Protein AF-A0A8J2BB37-F1 (afdb_monomer_lite)

Structure (mmCIF, N/CA/C/O backbone):
data_AF-A0A8J2BB37-F1
#
_entry.id   AF-A0A8J2BB37-F1
#
loop_
_atom_site.group_PDB
_atom_site.id
_atom_site.type_symbol
_atom_site.label_atom_id
_atom_site.label_alt_id
_atom_site.label_comp_id
_atom_site.label_asym_id
_atom_site.label_entity_id
_atom_site.label_seq_id
_atom_site.pdbx_PDB_ins_code
_atom_site.Cartn_x
_atom_site.Cartn_y
_atom_site.Cartn_z
_atom_site.occupancy
_atom_site.B_iso_or_equiv
_atom_site.auth_seq_id
_atom_site.auth_comp_id
_atom_site.auth_asym_id
_atom_site.auth_atom_id
_atom_site.pdbx_PDB_model_num
ATOM 1 N N . MET A 1 1 ? 29.072 -32.785 -10.261 1.00 49.38 1 MET A N 1
ATOM 2 C CA . MET A 1 1 ? 28.708 -31.364 -10.442 1.00 49.38 1 MET A CA 1
ATOM 3 C C . MET A 1 1 ? 27.235 -31.331 -10.801 1.00 49.38 1 MET A C 1
ATOM 5 O O . MET A 1 1 ? 26.882 -31.836 -11.857 1.00 49.38 1 MET A O 1
ATOM 9 N N . ALA A 1 2 ? 26.375 -30.889 -9.884 1.00 43.50 2 ALA A N 1
ATOM 10 C CA . ALA A 1 2 ? 24.943 -30.802 -10.148 1.00 43.50 2 ALA A CA 1
ATOM 11 C C . ALA A 1 2 ? 24.696 -29.601 -11.068 1.00 43.50 2 ALA A C 1
ATOM 13 O O . ALA A 1 2 ? 25.017 -28.471 -10.708 1.00 43.50 2 ALA A O 1
ATOM 14 N N . SER A 1 3 ? 24.199 -29.864 -12.274 1.00 47.47 3 SER A N 1
ATOM 15 C CA . SER A 1 3 ? 23.736 -28.828 -13.192 1.00 47.47 3 SER A CA 1
ATOM 16 C C . SER A 1 3 ? 22.499 -28.179 -12.569 1.00 47.47 3 SER A C 1
ATOM 18 O O . SER A 1 3 ? 21.467 -28.837 -12.443 1.00 47.47 3 SER A O 1
ATOM 20 N N . CYS A 1 4 ? 22.613 -26.924 -12.120 1.00 35.03 4 CYS A N 1
ATOM 21 C CA . CYS A 1 4 ? 21.455 -26.109 -11.757 1.00 35.03 4 CYS A CA 1
ATOM 22 C C . CYS A 1 4 ? 20.637 -25.868 -13.027 1.00 35.03 4 CYS A C 1
ATOM 24 O O . CYS A 1 4 ? 20.919 -24.952 -13.804 1.00 35.03 4 CYS A O 1
ATOM 26 N N . THR A 1 5 ? 19.631 -26.709 -13.247 1.00 46.88 5 THR A N 1
ATOM 27 C CA . THR A 1 5 ? 18.571 -26.439 -14.209 1.00 46.88 5 THR A CA 1
ATOM 28 C C . THR A 1 5 ? 17.904 -25.136 -13.784 1.00 46.88 5 THR A C 1
ATOM 30 O O . THR A 1 5 ? 17.236 -25.060 -12.755 1.00 46.88 5 THR A O 1
ATOM 33 N N . HIS A 1 6 ? 18.162 -24.072 -14.543 1.00 47.53 6 HIS A N 1
ATOM 34 C CA . HIS A 1 6 ? 17.486 -22.798 -14.371 1.00 47.53 6 HIS A CA 1
ATOM 35 C C . HIS A 1 6 ? 16.019 -23.047 -14.705 1.00 47.53 6 HIS A C 1
ATOM 37 O O . HIS A 1 6 ? 15.654 -23.144 -15.875 1.00 47.53 6 HIS A O 1
ATOM 43 N N . ALA A 1 7 ? 15.191 -23.235 -13.678 1.00 51.25 7 ALA A N 1
ATOM 44 C CA . ALA A 1 7 ? 13.753 -23.208 -13.849 1.00 51.25 7 ALA A CA 1
ATOM 45 C C . ALA A 1 7 ? 13.421 -21.873 -14.519 1.00 51.25 7 ALA A C 1
ATOM 47 O O . ALA A 1 7 ? 13.687 -20.812 -13.951 1.00 51.25 7 ALA A O 1
ATOM 48 N N . SER A 1 8 ? 12.911 -21.927 -15.750 1.00 57.09 8 SER A N 1
ATOM 49 C CA . SER A 1 8 ? 12.414 -20.759 -16.466 1.00 57.09 8 SER A CA 1
ATOM 50 C C . SER A 1 8 ? 11.162 -20.270 -15.740 1.00 57.09 8 SER A C 1
ATOM 52 O O . SER A 1 8 ? 10.037 -20.627 -16.094 1.00 57.09 8 SER A O 1
ATOM 54 N N . CYS A 1 9 ? 11.361 -19.530 -14.651 1.00 56.06 9 CYS A N 1
ATOM 55 C CA . CYS A 1 9 ? 10.288 -18.872 -13.934 1.00 56.06 9 CYS A CA 1
ATOM 56 C C . CYS A 1 9 ? 9.700 -17.850 -14.904 1.00 56.06 9 CYS A C 1
ATOM 58 O O . CYS A 1 9 ? 10.329 -16.832 -15.196 1.00 56.06 9 CYS A O 1
ATOM 60 N N . SER A 1 10 ? 8.550 -18.181 -15.489 1.00 76.38 10 SER A N 1
ATOM 61 C CA . SER A 1 10 ? 7.835 -17.230 -16.326 1.00 76.38 10 SER A CA 1
ATOM 62 C C . SER A 1 10 ? 7.412 -16.077 -15.417 1.00 76.38 10 SER A C 1
ATOM 64 O O . SER A 1 10 ? 6.782 -16.336 -14.392 1.00 76.38 10 SER A O 1
ATOM 66 N N . PRO A 1 11 ? 7.801 -14.836 -15.731 1.00 81.56 11 PRO A N 1
ATOM 67 C CA . PRO A 1 11 ? 7.494 -13.685 -14.896 1.00 81.56 11 PRO A CA 1
ATOM 68 C C . PRO A 1 11 ? 5.982 -13.548 -14.701 1.00 81.56 11 PRO A C 1
ATOM 70 O O . PRO A 1 11 ? 5.217 -13.574 -15.664 1.00 81.56 11 PRO A O 1
ATOM 73 N N . THR A 1 12 ? 5.564 -13.400 -13.448 1.00 89.75 12 THR A N 1
ATOM 74 C CA . THR A 1 12 ? 4.177 -13.143 -13.053 1.00 89.75 12 THR A CA 1
ATOM 75 C C . THR A 1 12 ? 4.057 -11.755 -12.432 1.00 89.75 12 THR A C 1
ATOM 77 O O . THR A 1 12 ? 5.032 -11.185 -11.931 1.00 89.75 12 THR A O 1
ATOM 80 N N . SER A 1 13 ? 2.840 -11.210 -12.394 1.00 89.62 13 SER A N 1
ATOM 81 C CA . SER A 1 13 ? 2.562 -9.946 -11.701 1.00 89.62 13 SER A CA 1
ATOM 82 C C . SER A 1 13 ? 2.948 -9.992 -10.220 1.00 89.62 13 SER A C 1
ATOM 84 O O . SER A 1 13 ? 3.365 -8.981 -9.664 1.00 89.62 13 SER A O 1
ATOM 86 N N . GLU A 1 14 ? 2.886 -11.162 -9.581 1.00 93.00 14 GLU A N 1
ATOM 87 C CA . GLU A 1 14 ? 3.297 -11.338 -8.183 1.00 93.00 14 GLU A CA 1
ATOM 88 C C . GLU A 1 14 ? 4.788 -11.059 -7.968 1.00 93.00 14 GLU A C 1
ATOM 90 O O . GLU A 1 14 ? 5.198 -10.646 -6.882 1.00 93.00 14 GLU A O 1
ATOM 95 N N . ASN A 1 15 ? 5.621 -11.226 -9.003 1.00 93.50 15 ASN A N 1
ATOM 96 C CA . ASN A 1 15 ? 7.041 -10.899 -8.910 1.00 93.50 15 ASN A CA 1
ATOM 97 C C . ASN A 1 15 ? 7.291 -9.388 -8.745 1.00 93.50 15 ASN A C 1
ATOM 99 O O . ASN A 1 15 ? 8.348 -9.021 -8.224 1.00 93.50 15 ASN A O 1
ATOM 103 N N . VAL A 1 16 ? 6.323 -8.546 -9.133 1.00 96.62 16 VAL A N 1
ATOM 104 C CA . VAL A 1 16 ? 6.336 -7.075 -9.015 1.00 96.62 16 VAL A CA 1
ATOM 105 C C . VAL A 1 16 ? 5.891 -6.608 -7.629 1.00 96.62 16 VAL A C 1
ATOM 107 O O . VAL A 1 16 ? 6.182 -5.485 -7.239 1.00 96.62 16 VAL A O 1
ATOM 110 N N . PHE A 1 17 ? 5.162 -7.422 -6.861 1.00 97.06 17 PHE A N 1
ATOM 111 C CA . PHE A 1 17 ? 4.597 -6.949 -5.599 1.00 97.06 17 PHE A CA 1
ATOM 112 C C . PHE A 1 17 ? 5.696 -6.610 -4.587 1.00 97.06 17 PHE A C 1
ATOM 114 O O . PHE A 1 17 ? 6.596 -7.414 -4.317 1.00 97.06 17 PHE A O 1
ATOM 121 N N . GLY A 1 18 ? 5.599 -5.429 -3.979 1.00 97.56 18 GLY A N 1
ATOM 122 C CA . GLY A 1 18 ? 6.558 -4.982 -2.976 1.00 97.56 18 GLY A CA 1
ATOM 123 C C . GLY A 1 18 ? 6.858 -3.497 -3.027 1.00 97.56 18 GLY A C 1
ATOM 124 O O . GLY A 1 18 ? 6.225 -2.721 -3.743 1.00 97.56 18 GLY A O 1
ATOM 125 N N . TRP A 1 19 ? 7.839 -3.124 -2.217 1.00 98.38 19 TRP A N 1
ATOM 126 C CA . TRP A 1 19 ? 8.359 -1.774 -2.112 1.00 98.38 19 TRP A CA 1
ATOM 127 C C . TRP A 1 19 ? 9.625 -1.613 -2.932 1.00 98.38 19 TRP A C 1
ATOM 129 O O . TRP A 1 19 ? 10.482 -2.499 -2.951 1.00 98.38 19 TRP A O 1
ATOM 139 N N . TYR A 1 20 ? 9.741 -0.455 -3.566 1.00 98.69 20 TYR A N 1
ATOM 140 C CA . TYR A 1 20 ? 10.823 -0.098 -4.467 1.00 98.69 20 TYR A CA 1
ATOM 141 C C . TYR A 1 20 ? 11.333 1.299 -4.142 1.00 98.69 20 TYR A C 1
ATOM 143 O O . TYR A 1 20 ? 10.542 2.176 -3.797 1.00 98.69 20 TYR A O 1
ATOM 151 N N . ASP A 1 21 ? 12.635 1.515 -4.307 1.00 98.44 21 ASP A N 1
ATOM 152 C CA . ASP A 1 21 ? 13.208 2.856 -4.388 1.00 98.44 21 ASP A CA 1
ATOM 153 C C . ASP A 1 21 ? 13.104 3.347 -5.837 1.00 98.44 21 ASP A C 1
ATOM 155 O O . ASP A 1 21 ? 13.742 2.796 -6.737 1.00 98.44 21 ASP A O 1
ATOM 159 N N . PHE A 1 22 ? 12.232 4.327 -6.066 1.00 97.69 22 PHE A N 1
ATOM 160 C CA . PHE A 1 22 ? 11.891 4.872 -7.375 1.00 97.69 22 PHE A CA 1
ATOM 161 C C . PHE A 1 22 ? 12.679 6.159 -7.613 1.00 97.69 22 PHE A C 1
ATOM 163 O O . PHE A 1 22 ? 12.487 7.154 -6.911 1.00 97.69 22 PHE A O 1
ATOM 170 N N . ALA A 1 23 ? 13.574 6.146 -8.597 1.00 97.12 23 ALA A N 1
ATOM 171 C CA . ALA A 1 23 ? 14.493 7.242 -8.869 1.00 97.12 23 ALA A CA 1
ATOM 172 C C . ALA A 1 23 ? 14.196 7.949 -10.197 1.00 97.12 23 ALA A C 1
ATOM 174 O O . ALA A 1 23 ? 13.677 7.368 -11.154 1.00 97.12 23 ALA A O 1
ATOM 175 N N . TRP A 1 24 ? 14.548 9.231 -10.230 1.00 93.75 24 TRP A N 1
ATOM 176 C CA . TRP A 1 24 ? 14.444 10.126 -11.377 1.00 93.75 24 TRP A CA 1
ATOM 177 C C . TRP A 1 24 ? 15.506 11.231 -11.275 1.00 93.75 24 TRP A C 1
ATOM 179 O O . TRP A 1 24 ? 16.313 11.256 -10.344 1.00 93.75 24 TRP A O 1
ATOM 189 N N . SER A 1 25 ? 15.502 12.183 -12.210 1.00 90.25 25 SER A N 1
ATOM 190 C CA . SER A 1 25 ? 16.471 13.290 -12.234 1.00 90.25 25 SER A CA 1
ATOM 191 C C . SER A 1 25 ? 16.453 14.178 -10.979 1.00 90.25 25 SER A C 1
ATOM 193 O O . SER A 1 25 ? 17.461 14.812 -10.675 1.00 90.25 25 SER A O 1
ATOM 195 N N . GLY A 1 26 ? 15.343 14.209 -10.235 1.00 91.75 26 GLY A N 1
ATOM 196 C CA . GLY A 1 26 ? 15.182 14.990 -9.005 1.00 91.75 26 GLY A CA 1
ATOM 197 C C . GLY A 1 26 ? 15.448 14.237 -7.694 1.00 91.75 26 GLY A C 1
ATOM 198 O O . GLY A 1 26 ? 15.188 14.798 -6.632 1.00 91.75 26 GLY A O 1
ATOM 199 N N . GLY A 1 27 ? 15.924 12.987 -7.733 1.00 95.44 27 GLY A N 1
ATOM 200 C CA . GLY A 1 27 ? 16.214 12.174 -6.543 1.00 95.44 27 GLY A CA 1
ATOM 201 C C . GLY A 1 27 ? 15.456 10.848 -6.530 1.00 95.44 27 GLY A C 1
ATOM 202 O O . GLY A 1 27 ? 15.072 10.343 -7.583 1.00 95.44 27 GLY A O 1
ATOM 203 N N . SER A 1 28 ? 15.232 10.278 -5.343 1.00 97.50 28 SER A N 1
ATOM 204 C CA . SER A 1 28 ? 14.479 9.030 -5.192 1.00 97.50 28 SER A CA 1
ATOM 205 C C . SER A 1 28 ? 13.460 9.068 -4.051 1.00 97.50 28 SER A C 1
ATOM 207 O O . SER A 1 28 ? 13.504 9.919 -3.150 1.00 97.50 28 SER A O 1
ATOM 209 N N . PHE A 1 29 ? 12.464 8.194 -4.140 1.00 97.69 29 PHE A N 1
ATOM 210 C CA . PHE A 1 29 ? 11.419 8.020 -3.139 1.00 97.69 29 PHE A CA 1
ATOM 211 C C . PHE A 1 29 ? 10.816 6.622 -3.225 1.00 97.69 29 PHE A C 1
ATOM 213 O O . PHE A 1 29 ? 10.840 5.971 -4.263 1.00 97.69 29 PHE A O 1
ATOM 220 N N . GLU A 1 30 ? 10.219 6.177 -2.127 1.00 97.81 30 GLU A N 1
ATOM 221 C CA . GLU A 1 30 ? 9.618 4.852 -2.075 1.00 97.81 30 GLU A CA 1
ATOM 222 C C . GLU A 1 30 ? 8.268 4.792 -2.780 1.00 97.81 30 GLU A C 1
ATOM 224 O O . GLU A 1 30 ? 7.441 5.702 -2.664 1.00 97.81 30 GLU A O 1
ATOM 229 N N . VAL A 1 31 ? 8.030 3.670 -3.453 1.00 98.19 31 VAL A N 1
ATOM 230 C CA . VAL A 1 31 ? 6.740 3.310 -4.042 1.00 98.19 31 VAL A CA 1
ATOM 231 C C . VAL A 1 31 ? 6.407 1.860 -3.721 1.00 98.19 31 VAL A C 1
ATOM 233 O O . VAL A 1 31 ? 7.300 1.039 -3.517 1.00 98.19 31 VAL A O 1
ATOM 236 N N . CYS A 1 32 ? 5.121 1.538 -3.690 1.00 98.00 32 CYS A N 1
ATOM 237 C CA . CYS A 1 32 ? 4.615 0.195 -3.466 1.00 98.00 32 CYS A CA 1
ATOM 238 C C . CYS A 1 32 ? 3.741 -0.233 -4.646 1.00 98.00 32 CYS A C 1
ATOM 240 O O . CYS A 1 32 ? 2.735 0.416 -4.948 1.00 98.00 32 CYS A O 1
ATOM 242 N N . PHE A 1 33 ? 4.113 -1.343 -5.280 1.00 97.75 33 PHE A N 1
ATOM 243 C CA . PHE A 1 33 ? 3.266 -2.051 -6.232 1.00 97.75 33 PHE A CA 1
ATOM 244 C C . PHE A 1 33 ? 2.454 -3.076 -5.448 1.00 97.75 33 PHE A C 1
ATOM 246 O O . PHE A 1 33 ? 2.990 -4.066 -4.944 1.00 97.75 33 PHE A O 1
ATOM 253 N N . ARG A 1 34 ? 1.161 -2.801 -5.283 1.00 96.06 34 ARG A N 1
ATOM 254 C CA . ARG A 1 34 ? 0.247 -3.627 -4.489 1.00 96.06 34 ARG A CA 1
ATOM 255 C C . ARG A 1 34 ? -0.479 -4.644 -5.373 1.00 96.06 34 ARG A C 1
ATOM 257 O O . ARG A 1 34 ? -0.639 -4.383 -6.572 1.00 96.06 34 ARG A O 1
ATOM 264 N N . PRO A 1 35 ? -0.986 -5.744 -4.787 1.00 94.31 35 PRO A N 1
ATOM 265 C CA . PRO A 1 35 ? -1.983 -6.593 -5.428 1.00 94.31 35 PRO A CA 1
ATOM 266 C C . PRO A 1 35 ? -3.161 -5.770 -5.970 1.00 94.31 35 PRO A C 1
ATOM 268 O O . PRO A 1 35 ? -3.367 -4.617 -5.578 1.00 94.31 35 PRO A O 1
ATOM 271 N N . GLY A 1 36 ? -3.911 -6.326 -6.920 1.00 91.50 36 GLY A N 1
ATOM 272 C CA . GLY A 1 36 ? -5.011 -5.597 -7.559 1.00 91.50 36 GLY A CA 1
ATOM 273 C C . GLY A 1 36 ? -4.555 -4.384 -8.388 1.00 91.50 36 GLY A C 1
ATOM 274 O O . GLY A 1 36 ? -5.317 -3.443 -8.602 1.00 91.50 36 GLY A O 1
ATOM 275 N N . GLY A 1 37 ? -3.291 -4.330 -8.815 1.00 94.12 37 GLY A N 1
ATOM 276 C CA . GLY A 1 37 ? -2.818 -3.267 -9.703 1.00 94.12 37 GLY A CA 1
ATOM 277 C C . GLY A 1 37 ? -2.871 -1.864 -9.087 1.00 94.12 37 GLY A C 1
ATOM 278 O O . GLY A 1 37 ? -3.026 -0.888 -9.813 1.00 94.12 37 GLY A O 1
ATOM 279 N N . HIS A 1 38 ? -2.800 -1.721 -7.759 1.00 94.94 38 HIS A N 1
ATOM 280 C CA . HIS A 1 38 ? -2.724 -0.410 -7.106 1.00 94.94 38 HIS A CA 1
ATOM 281 C C . HIS A 1 38 ? -1.273 0.051 -6.966 1.00 94.94 38 HIS A C 1
ATOM 283 O O . HIS A 1 38 ? -0.419 -0.688 -6.475 1.00 94.94 38 HIS A O 1
ATOM 289 N N . PHE A 1 39 ? -0.994 1.281 -7.396 1.00 96.31 39 PHE A N 1
ATOM 290 C CA . PHE A 1 39 ? 0.314 1.916 -7.247 1.00 96.31 39 PHE A CA 1
ATOM 291 C C . PHE A 1 39 ? 0.237 2.966 -6.138 1.00 96.31 39 PHE A C 1
ATOM 293 O O . PHE A 1 39 ? -0.668 3.800 -6.128 1.00 96.31 39 PHE A O 1
ATOM 300 N N . PHE A 1 40 ? 1.163 2.919 -5.184 1.00 97.12 40 PHE A N 1
ATOM 301 C CA . PHE A 1 40 ? 1.173 3.840 -4.052 1.00 97.12 40 PHE A CA 1
ATOM 302 C C . PHE A 1 40 ? 2.533 4.504 -3.883 1.00 97.12 40 PHE A C 1
ATOM 304 O O . PHE A 1 40 ? 3.544 3.827 -3.736 1.00 97.12 40 PHE A O 1
ATOM 311 N N . ALA A 1 41 ? 2.540 5.833 -3.829 1.00 97.31 41 ALA A N 1
ATOM 312 C CA . ALA A 1 41 ? 3.724 6.643 -3.572 1.00 97.31 41 ALA A CA 1
ATOM 313 C C . ALA A 1 41 ? 3.427 7.600 -2.401 1.00 97.31 41 ALA A C 1
ATOM 315 O O . ALA A 1 41 ? 2.755 8.612 -2.617 1.00 97.31 41 ALA A O 1
ATOM 316 N N . PRO A 1 42 ? 3.910 7.337 -1.168 1.00 95.50 42 PRO A N 1
ATOM 317 C CA . PRO A 1 42 ? 3.555 8.125 0.017 1.00 95.50 42 PRO A CA 1
ATOM 318 C C . PRO A 1 42 ? 3.769 9.636 -0.136 1.00 95.50 42 PRO A C 1
ATOM 320 O O . PRO A 1 42 ? 2.957 10.426 0.333 1.00 95.50 42 PRO A O 1
ATOM 323 N N . LYS A 1 43 ? 4.849 10.044 -0.816 1.00 95.69 43 LYS A N 1
ATOM 324 C CA . LYS A 1 43 ? 5.190 11.462 -1.035 1.00 95.69 43 LYS A CA 1
ATOM 325 C C . LYS A 1 43 ? 4.380 12.125 -2.158 1.00 95.69 43 LYS A C 1
ATOM 327 O O . LYS A 1 43 ? 4.325 13.348 -2.231 1.00 95.69 43 LYS A O 1
ATOM 332 N N . PHE A 1 44 ? 3.771 11.334 -3.037 1.00 95.44 44 PHE A N 1
ATOM 333 C CA . PHE A 1 44 ? 3.189 11.769 -4.309 1.00 95.44 44 PHE A CA 1
ATOM 334 C C . PHE A 1 44 ? 1.877 11.014 -4.572 1.00 95.44 44 PHE A C 1
ATOM 336 O O . PHE A 1 44 ? 1.696 10.341 -5.588 1.00 95.44 44 PHE A O 1
ATOM 343 N N . GLN A 1 45 ? 0.967 11.101 -3.604 1.00 95.62 45 GLN A N 1
ATOM 344 C CA . GLN A 1 45 ? -0.302 10.380 -3.627 1.00 95.62 45 GLN A CA 1
ATOM 345 C C . GLN A 1 45 ? -1.191 10.828 -4.795 1.00 95.62 45 GLN A C 1
ATOM 347 O O . GLN A 1 45 ? -1.363 12.022 -5.058 1.00 95.62 45 GLN A O 1
ATOM 352 N N . ALA A 1 46 ? -1.765 9.847 -5.482 1.00 94.81 46 ALA A N 1
ATOM 353 C CA . ALA A 1 46 ? -2.725 10.009 -6.566 1.00 94.81 46 ALA A CA 1
ATOM 354 C C . ALA A 1 46 ? -3.523 8.710 -6.723 1.00 94.81 46 ALA A C 1
ATOM 356 O O . ALA A 1 46 ? -3.029 7.639 -6.364 1.00 94.81 46 ALA A O 1
ATOM 357 N N . ALA A 1 47 ? -4.722 8.773 -7.303 1.00 93.38 47 ALA A N 1
ATOM 358 C CA . ALA A 1 47 ? -5.446 7.579 -7.732 1.00 93.38 47 ALA A CA 1
ATOM 359 C C . ALA A 1 47 ? -4.663 6.881 -8.858 1.00 93.38 47 ALA A C 1
ATOM 361 O O . ALA A 1 47 ? -4.807 7.234 -10.023 1.00 93.38 47 ALA A O 1
ATOM 362 N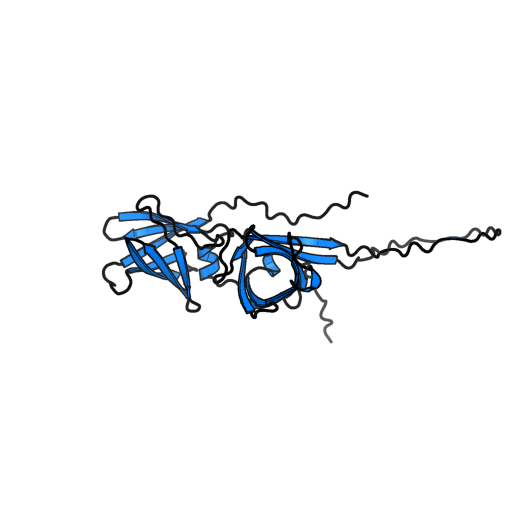 N . SER A 1 48 ? -3.805 5.932 -8.483 1.00 94.19 48 SER A N 1
ATOM 363 C CA . SER A 1 48 ? -2.785 5.378 -9.374 1.00 94.19 48 SER A CA 1
ATOM 364 C C . SER A 1 48 ? -2.926 3.873 -9.507 1.00 94.19 48 SER A C 1
ATOM 366 O O . SER A 1 48 ? -3.252 3.167 -8.542 1.00 94.19 48 SER A O 1
ATOM 368 N N . LYS A 1 49 ? -2.665 3.383 -10.713 1.00 95.50 49 LYS A N 1
ATOM 369 C CA . LYS A 1 49 ? -2.800 1.984 -11.095 1.00 95.50 49 LYS A CA 1
ATOM 370 C C . LYS A 1 49 ? -1.543 1.489 -11.790 1.00 95.50 49 LYS A C 1
ATOM 372 O O . LYS A 1 49 ? -0.761 2.273 -12.320 1.00 95.50 49 LYS A O 1
ATOM 377 N N . TRP A 1 50 ? -1.359 0.179 -11.803 1.00 96.31 50 TRP A N 1
ATOM 378 C CA . TRP A 1 50 ? -0.333 -0.469 -12.600 1.00 96.31 50 TRP A CA 1
ATOM 379 C C . TRP A 1 50 ? -0.827 -1.803 -13.156 1.00 96.31 50 TRP A C 1
ATOM 381 O O . TRP A 1 50 ? -1.756 -2.407 -12.621 1.00 96.31 50 TRP A O 1
ATOM 391 N N . GLN A 1 51 ? -0.186 -2.258 -14.227 1.00 95.69 51 GLN A N 1
ATOM 392 C CA . GLN A 1 51 ? -0.399 -3.575 -14.824 1.00 95.69 51 GLN A CA 1
ATOM 393 C C . GLN A 1 51 ? 0.906 -4.101 -15.424 1.00 95.69 51 GLN A C 1
ATOM 395 O O . GLN A 1 51 ? 1.774 -3.316 -15.810 1.00 95.69 51 GLN A O 1
ATOM 400 N N . MET A 1 52 ? 1.042 -5.422 -15.516 1.00 94.69 52 MET A N 1
ATOM 401 C CA . MET A 1 52 ? 2.147 -6.073 -16.217 1.00 94.69 52 MET A CA 1
ATOM 402 C C . MET A 1 52 ? 1.668 -6.575 -17.580 1.00 94.69 52 MET A C 1
ATOM 404 O O . MET A 1 52 ? 0.604 -7.179 -17.684 1.00 94.69 52 MET A O 1
ATOM 408 N N . VAL A 1 53 ? 2.474 -6.343 -18.611 1.00 93.88 53 VAL A N 1
ATOM 409 C CA . VAL A 1 53 ? 2.256 -6.815 -19.980 1.00 93.88 53 VAL A CA 1
ATOM 410 C C . VAL A 1 53 ? 3.498 -7.574 -20.425 1.00 93.88 53 VAL A C 1
ATOM 412 O O . VAL A 1 53 ? 4.619 -7.113 -20.205 1.00 93.88 53 VAL A O 1
ATOM 415 N N . VAL A 1 54 ? 3.311 -8.725 -21.064 1.00 90.50 54 VAL A N 1
ATOM 416 C CA . VAL A 1 54 ? 4.399 -9.464 -21.710 1.00 90.50 54 VAL A CA 1
ATOM 417 C C . VAL A 1 54 ? 4.380 -9.118 -23.195 1.00 90.50 54 VAL A C 1
ATOM 419 O O . VAL A 1 54 ? 3.366 -9.303 -23.859 1.00 90.50 54 VAL A O 1
ATOM 422 N N . GLN A 1 55 ? 5.483 -8.574 -23.701 1.00 89.69 55 GLN A N 1
ATOM 423 C CA . GLN A 1 55 ? 5.642 -8.197 -25.103 1.00 89.69 55 GLN A CA 1
ATOM 424 C C . GLN A 1 55 ? 6.628 -9.142 -25.782 1.00 89.69 55 GLN A C 1
ATOM 426 O O . GLN A 1 55 ? 7.727 -9.376 -25.268 1.00 89.69 55 GLN A O 1
ATOM 431 N N . ASP A 1 56 ? 6.262 -9.649 -26.955 1.00 86.38 56 ASP A N 1
ATOM 432 C CA . ASP A 1 56 ? 7.209 -10.330 -27.827 1.00 86.38 56 ASP A CA 1
ATOM 433 C C . ASP A 1 56 ? 8.155 -9.287 -28.427 1.00 86.38 56 ASP A C 1
ATOM 435 O O . ASP A 1 56 ? 7.727 -8.335 -29.085 1.00 86.38 56 ASP A O 1
ATOM 439 N N . VAL A 1 57 ? 9.464 -9.448 -28.215 1.00 80.06 57 VAL A N 1
ATOM 440 C CA . VAL A 1 57 ? 10.458 -8.659 -28.948 1.00 80.06 57 VAL A CA 1
ATOM 441 C C . VAL A 1 57 ? 10.546 -9.274 -30.333 1.00 80.06 57 VAL A C 1
ATOM 443 O O . VAL A 1 57 ? 11.430 -10.081 -30.618 1.00 80.06 57 VAL A O 1
ATOM 446 N N . GLY A 1 58 ? 9.569 -8.949 -31.181 1.00 72.56 58 GLY A N 1
ATOM 447 C CA . GLY A 1 58 ? 9.612 -9.306 -32.587 1.00 72.56 58 GLY A CA 1
ATOM 448 C C . GLY A 1 58 ? 10.952 -8.843 -33.135 1.00 72.56 58 GLY A C 1
ATOM 449 O O . GLY A 1 58 ? 11.259 -7.649 -33.094 1.00 72.56 58 GLY A O 1
ATOM 450 N N . GLY A 1 59 ? 11.776 -9.788 -33.596 1.00 58.09 59 GLY A N 1
ATOM 451 C CA . GLY A 1 59 ? 12.956 -9.447 -34.369 1.00 58.09 59 GLY A CA 1
ATOM 452 C C . GLY A 1 59 ? 12.455 -8.591 -35.516 1.00 58.09 59 GLY A C 1
ATOM 453 O O . GLY A 1 59 ? 11.699 -9.086 -36.349 1.00 58.09 59 GLY A O 1
ATOM 454 N N . HIS A 1 60 ? 12.773 -7.295 -35.508 1.00 55.56 60 HIS A N 1
ATOM 455 C CA . HIS A 1 60 ? 12.604 -6.460 -36.683 1.00 55.56 60 HIS A CA 1
ATOM 456 C C . HIS A 1 60 ? 13.409 -7.146 -37.775 1.00 55.56 60 HIS A C 1
ATOM 458 O O . HIS A 1 60 ? 14.630 -7.008 -37.839 1.00 55.56 60 HIS A O 1
ATOM 464 N N . GLY A 1 61 ? 12.720 -7.969 -38.567 1.00 49.97 61 GLY A N 1
ATOM 465 C CA . GLY A 1 61 ? 13.252 -8.520 -39.786 1.00 49.97 61 GLY A CA 1
ATOM 466 C C . GLY A 1 61 ? 13.697 -7.314 -40.577 1.00 49.97 61 GLY A C 1
ATOM 467 O O . GLY A 1 61 ? 12.873 -6.483 -40.966 1.00 49.97 61 GLY A O 1
ATOM 468 N N . HIS A 1 62 ? 15.011 -7.171 -40.731 1.00 49.53 62 HIS A N 1
ATOM 469 C CA . HIS A 1 62 ? 15.540 -6.337 -41.782 1.00 49.53 62 HIS A CA 1
ATOM 470 C C . HIS A 1 62 ? 14.833 -6.796 -43.050 1.00 49.53 62 HIS A C 1
ATOM 472 O O . HIS A 1 62 ? 15.019 -7.920 -43.509 1.00 49.53 62 HIS A O 1
ATOM 478 N N . ASN A 1 63 ? 13.960 -5.937 -43.564 1.00 49.91 63 ASN A N 1
ATOM 479 C CA . ASN A 1 63 ? 13.455 -6.056 -44.910 1.00 49.91 63 ASN A CA 1
ATOM 480 C C . ASN A 1 63 ? 14.659 -5.733 -45.803 1.00 49.91 63 ASN A C 1
ATOM 482 O O . ASN A 1 63 ? 14.857 -4.587 -46.206 1.00 49.91 63 ASN A O 1
ATOM 486 N N . GLU A 1 64 ? 15.555 -6.711 -45.971 1.00 49.88 64 GLU A N 1
ATOM 487 C CA . GLU A 1 64 ? 16.605 -6.660 -46.974 1.00 49.88 64 GLU A CA 1
ATOM 488 C C . GLU A 1 64 ? 15.886 -6.521 -48.309 1.00 49.88 64 GLU A C 1
ATOM 490 O O . GLU A 1 64 ? 15.191 -7.428 -48.770 1.00 49.88 64 GLU A O 1
ATOM 495 N N . GLY A 1 65 ? 15.983 -5.322 -48.881 1.00 52.31 65 GLY A N 1
ATOM 496 C CA . GLY A 1 65 ? 15.466 -5.026 -50.200 1.00 52.31 65 GLY A CA 1
ATOM 497 C C . GLY A 1 65 ? 16.063 -6.013 -51.191 1.00 52.31 65 GLY A C 1
ATOM 498 O O . GLY A 1 65 ? 17.221 -5.890 -51.583 1.00 52.31 65 GLY A O 1
ATOM 499 N N . ASN A 1 66 ? 15.259 -6.995 -51.586 1.00 51.75 66 ASN A N 1
ATOM 500 C CA . ASN A 1 66 ? 15.601 -7.923 -52.640 1.00 51.75 66 ASN A CA 1
ATOM 501 C C . ASN A 1 66 ? 15.525 -7.171 -53.972 1.00 51.75 66 ASN A C 1
ATOM 503 O O . ASN A 1 66 ? 14.454 -6.968 -54.545 1.00 51.75 66 ASN A O 1
ATOM 507 N N . GLY A 1 67 ? 16.683 -6.711 -54.426 1.00 59.25 67 GLY A N 1
ATOM 508 C CA . GLY A 1 67 ? 16.878 -6.113 -55.731 1.00 59.25 67 GLY A CA 1
ATOM 509 C C . GLY A 1 67 ? 18.130 -6.676 -56.378 1.00 59.25 67 GLY A C 1
ATOM 510 O O . GLY A 1 67 ? 19.125 -5.972 -56.439 1.00 59.25 67 GLY A O 1
ATOM 511 N N . HIS A 1 68 ? 18.087 -7.922 -56.862 1.00 56.19 68 HIS A N 1
ATOM 512 C CA . HIS A 1 68 ? 18.433 -8.231 -58.256 1.00 56.19 68 HIS A CA 1
ATOM 513 C C . HIS A 1 68 ? 18.307 -9.718 -58.601 1.00 56.19 68 HIS A C 1
ATOM 515 O O . HIS A 1 68 ? 18.721 -10.608 -57.866 1.00 56.19 68 HIS A O 1
ATOM 521 N N . ALA A 1 69 ? 17.707 -9.939 -59.769 1.00 61.75 69 ALA A N 1
ATOM 522 C CA . ALA A 1 69 ? 17.458 -11.222 -60.394 1.00 61.75 69 ALA A CA 1
ATOM 523 C C . ALA A 1 69 ? 18.755 -11.898 -60.855 1.00 61.75 69 ALA A C 1
ATOM 525 O O . ALA A 1 69 ? 19.612 -11.239 -61.439 1.00 61.75 69 ALA A O 1
ATOM 526 N N . HIS A 1 70 ? 18.834 -13.220 -60.701 1.00 50.88 70 HIS A N 1
ATOM 527 C CA . HIS A 1 70 ? 19.519 -14.072 -61.670 1.00 50.88 70 HIS A CA 1
ATOM 528 C C . HIS A 1 70 ? 18.903 -15.477 -61.690 1.00 50.88 70 HIS A C 1
ATOM 530 O O . HIS A 1 70 ? 18.693 -16.105 -60.654 1.00 50.88 70 HIS A O 1
ATOM 536 N N . GLU A 1 71 ? 18.562 -15.916 -62.900 1.00 56.31 71 GLU A N 1
ATOM 537 C CA . GLU A 1 71 ? 17.923 -17.186 -63.238 1.00 56.31 71 GLU A CA 1
ATOM 538 C C . GLU A 1 71 ? 18.847 -18.402 -63.057 1.00 56.31 71 GLU A C 1
ATOM 540 O O . GLU A 1 71 ? 20.030 -18.348 -63.386 1.00 56.31 71 GLU A O 1
ATOM 545 N N . GLY A 1 72 ? 18.231 -19.533 -62.685 1.00 55.47 72 GLY A N 1
ATOM 546 C CA . GLY A 1 72 ? 18.564 -20.850 -63.239 1.00 55.47 72 GLY A CA 1
ATOM 547 C C . GLY A 1 72 ? 19.346 -21.814 -62.342 1.00 55.47 72 GLY A C 1
ATOM 548 O O . GLY A 1 72 ? 20.567 -21.778 -62.320 1.00 55.47 72 GLY A O 1
ATOM 549 N N . HIS A 1 73 ? 18.651 -22.760 -61.698 1.00 50.75 73 HIS A N 1
ATOM 550 C CA . HIS A 1 73 ? 18.774 -24.205 -61.973 1.00 50.75 73 HIS A CA 1
ATOM 551 C C . HIS A 1 73 ? 17.987 -25.049 -60.959 1.00 50.75 73 HIS A C 1
ATOM 553 O O . HIS A 1 73 ? 18.015 -24.807 -59.756 1.00 50.75 73 HIS A O 1
ATOM 559 N N . ALA A 1 74 ? 17.288 -26.062 -61.476 1.00 55.66 74 ALA A N 1
ATOM 560 C CA . ALA A 1 74 ? 16.527 -27.038 -60.708 1.00 55.66 74 ALA A CA 1
ATOM 561 C C . ALA A 1 74 ? 17.441 -28.103 -60.081 1.00 55.66 74 ALA A C 1
ATOM 563 O O . ALA A 1 74 ? 18.279 -28.678 -60.774 1.00 55.66 74 ALA A O 1
ATOM 564 N N . HIS A 1 75 ? 17.211 -28.413 -58.803 1.00 47.28 75 HIS A N 1
ATOM 565 C CA . HIS A 1 75 ? 17.600 -29.685 -58.202 1.00 47.28 75 HIS A CA 1
ATOM 566 C C . HIS A 1 75 ? 16.590 -30.104 -57.125 1.00 47.28 75 HIS A C 1
ATOM 568 O O . HIS A 1 75 ? 16.333 -29.370 -56.173 1.00 47.28 75 HIS A O 1
ATOM 574 N N . GLU A 1 76 ? 16.014 -31.293 -57.313 1.00 56.00 76 GLU A N 1
ATOM 575 C CA . GLU A 1 76 ? 15.229 -32.033 -56.323 1.00 56.00 76 GLU A CA 1
ATOM 576 C C . GLU A 1 76 ? 16.142 -32.610 -55.230 1.00 56.00 76 GLU A C 1
ATOM 578 O O . GLU A 1 76 ? 17.221 -33.127 -55.530 1.00 56.00 76 GLU A O 1
ATOM 583 N N . GLY A 1 77 ? 15.676 -32.592 -53.975 1.00 44.94 77 GLY A N 1
ATOM 584 C CA . GLY A 1 77 ? 16.284 -33.371 -52.895 1.00 44.94 77 GLY A CA 1
ATOM 585 C C . GLY A 1 77 ? 15.894 -32.939 -51.478 1.00 44.94 77 GLY A C 1
ATOM 586 O O . GLY A 1 77 ? 16.436 -31.976 -50.962 1.00 44.94 77 GLY A O 1
ATOM 587 N N . HIS A 1 78 ? 14.980 -33.705 -50.870 1.00 50.53 78 HIS A N 1
ATOM 588 C CA . HIS A 1 78 ? 14.893 -34.096 -49.449 1.00 50.53 78 HIS A CA 1
ATOM 589 C C . HIS A 1 78 ? 15.412 -33.174 -48.317 1.00 50.53 78 HIS A C 1
ATOM 591 O O . HIS A 1 78 ? 16.612 -32.973 -48.184 1.00 50.53 78 HIS A O 1
ATOM 597 N N . ALA A 1 79 ? 14.536 -32.873 -47.341 1.00 49.09 79 ALA A N 1
ATOM 598 C CA . ALA A 1 79 ? 14.497 -33.502 -45.997 1.00 49.09 79 ALA A CA 1
ATOM 599 C C . ALA A 1 79 ? 14.055 -32.543 -44.866 1.00 49.09 79 ALA A C 1
ATOM 601 O O . ALA A 1 79 ? 14.645 -31.493 -44.666 1.00 49.09 79 ALA A O 1
ATOM 602 N N . HIS A 1 80 ? 13.081 -33.021 -44.079 1.00 53.75 80 HIS A N 1
ATOM 603 C CA . HIS A 1 80 ? 12.851 -32.776 -42.646 1.00 53.75 80 HIS A CA 1
ATOM 604 C C . HIS A 1 80 ? 12.981 -31.342 -42.097 1.00 53.75 80 HIS A C 1
ATOM 606 O O . HIS A 1 80 ? 13.995 -30.977 -41.504 1.00 53.75 80 HIS A O 1
ATOM 612 N N . ASP A 1 81 ? 11.865 -30.609 -42.114 1.00 48.00 81 ASP A N 1
ATOM 613 C CA . ASP A 1 81 ? 11.677 -29.426 -41.270 1.00 48.00 81 ASP A CA 1
ATOM 614 C C . ASP A 1 81 ? 11.465 -29.835 -39.805 1.00 48.00 81 ASP A C 1
ATOM 616 O O . ASP A 1 81 ? 10.357 -30.128 -39.349 1.00 48.00 81 ASP A O 1
ATOM 620 N N . GLY A 1 82 ? 12.556 -29.839 -39.041 1.00 47.78 82 GLY A N 1
ATOM 621 C CA . GLY A 1 82 ? 12.502 -29.722 -37.591 1.00 47.78 82 GLY A CA 1
ATOM 622 C C . GLY A 1 82 ? 12.076 -28.303 -37.225 1.00 47.78 82 GLY A C 1
ATOM 623 O O . GLY A 1 82 ? 12.892 -27.386 -37.269 1.00 47.78 82 GLY A O 1
ATOM 624 N N . HIS A 1 83 ? 10.805 -28.116 -36.860 1.00 46.56 83 HIS A N 1
ATOM 625 C CA . HIS A 1 83 ? 10.318 -26.875 -36.256 1.00 46.56 83 HIS A CA 1
ATOM 626 C C . HIS A 1 83 ? 11.026 -26.647 -34.913 1.00 46.56 83 HIS A C 1
ATOM 628 O O . HIS A 1 83 ? 10.573 -27.080 -33.854 1.00 46.56 83 HIS A O 1
ATOM 634 N N . ALA A 1 84 ? 12.169 -25.964 -34.952 1.00 54.38 84 ALA A N 1
ATOM 635 C CA . ALA A 1 84 ? 12.727 -25.321 -33.781 1.00 54.38 84 ALA A CA 1
ATOM 636 C C . ALA A 1 84 ? 11.749 -24.214 -33.382 1.00 54.38 84 ALA A C 1
ATOM 638 O O . ALA A 1 84 ? 11.661 -23.182 -34.046 1.00 54.38 84 ALA A O 1
ATOM 639 N N . HIS A 1 85 ? 10.976 -24.442 -32.320 1.00 52.12 85 HIS A N 1
ATOM 640 C CA . HIS A 1 85 ? 10.219 -23.382 -31.670 1.00 52.12 85 HIS A CA 1
ATOM 641 C C . HIS A 1 85 ? 11.221 -22.330 -31.186 1.00 52.12 85 HIS A C 1
ATOM 643 O O . HIS A 1 85 ? 11.851 -22.481 -30.141 1.00 52.12 85 HIS A O 1
ATOM 649 N N . GLY A 1 86 ? 11.420 -21.290 -31.997 1.00 54.56 86 GLY A N 1
ATOM 650 C CA . GLY A 1 86 ? 12.212 -20.133 -31.628 1.00 54.56 86 GLY A CA 1
ATOM 651 C C . GLY A 1 86 ? 11.576 -19.504 -30.399 1.00 54.56 86 GLY A C 1
ATOM 652 O O . GLY A 1 86 ? 10.514 -18.892 -30.487 1.00 54.56 86 GLY A O 1
ATOM 653 N N . HIS A 1 87 ? 12.206 -19.682 -29.242 1.00 60.03 87 HIS A N 1
ATOM 654 C CA . HIS A 1 87 ? 11.874 -18.931 -28.043 1.00 60.03 87 HIS A CA 1
ATOM 655 C C . HIS A 1 87 ? 12.260 -17.471 -28.296 1.00 60.03 87 HIS A C 1
ATOM 657 O O . HIS A 1 87 ? 13.388 -17.063 -28.027 1.00 60.03 87 HIS A O 1
ATOM 663 N N . GLY A 1 88 ? 11.345 -16.701 -28.889 1.00 66.44 88 GLY A N 1
ATOM 664 C CA . GLY A 1 88 ? 11.494 -15.258 -29.016 1.00 66.44 88 GLY A CA 1
ATOM 665 C C . GLY A 1 88 ? 11.758 -14.654 -27.638 1.00 66.44 88 GLY A C 1
ATOM 666 O O . GLY A 1 88 ? 11.149 -15.061 -26.646 1.00 66.44 88 GLY A O 1
ATOM 667 N N . ASN A 1 89 ? 12.694 -13.708 -27.561 1.00 79.88 89 ASN A N 1
ATOM 668 C CA . ASN A 1 89 ? 12.953 -12.989 -26.320 1.00 79.88 89 ASN A CA 1
ATOM 669 C C . ASN A 1 89 ? 11.686 -12.211 -25.943 1.00 79.88 89 ASN A C 1
ATOM 671 O O . ASN A 1 89 ? 11.306 -11.267 -26.631 1.00 79.88 89 ASN A O 1
ATOM 675 N N . LYS A 1 90 ? 11.024 -12.613 -24.858 1.00 86.19 90 LYS A N 1
ATOM 676 C CA . LYS A 1 90 ? 9.884 -11.889 -24.290 1.00 86.19 90 LYS A CA 1
ATOM 677 C C . LYS A 1 90 ? 10.383 -10.837 -23.307 1.00 86.19 90 LYS A C 1
ATOM 679 O O . LYS A 1 90 ? 11.268 -11.115 -22.499 1.00 86.19 90 LYS A O 1
ATOM 684 N N . LYS A 1 91 ? 9.799 -9.641 -23.349 1.00 91.19 91 LYS A N 1
ATOM 685 C CA . LYS A 1 91 ? 10.016 -8.573 -22.366 1.00 91.19 91 LYS A CA 1
ATOM 686 C C . LYS A 1 91 ? 8.807 -8.427 -21.461 1.00 91.19 91 LYS A C 1
ATOM 688 O O . LYS A 1 91 ? 7.673 -8.542 -21.912 1.00 91.19 91 LYS A O 1
ATOM 693 N N . CYS A 1 92 ? 9.053 -8.123 -20.192 1.00 94.00 92 CYS A N 1
ATOM 694 C CA . CYS A 1 92 ? 8.003 -7.765 -19.245 1.00 94.00 92 CYS A CA 1
ATOM 695 C C . CYS A 1 92 ? 7.980 -6.262 -19.054 1.00 94.00 92 CYS A C 1
ATOM 697 O O . CYS A 1 92 ? 8.980 -5.678 -18.648 1.00 94.00 92 CYS A O 1
ATOM 699 N N . ILE A 1 93 ? 6.838 -5.646 -19.330 1.00 96.00 93 ILE A N 1
ATOM 700 C CA . ILE A 1 93 ? 6.617 -4.216 -19.174 1.00 96.00 93 ILE A CA 1
ATOM 701 C C . ILE A 1 93 ? 5.634 -3.991 -18.031 1.00 96.00 93 ILE A C 1
ATOM 703 O O . ILE A 1 93 ? 4.518 -4.502 -18.047 1.00 96.00 93 ILE A O 1
ATOM 707 N N . VAL A 1 94 ? 6.035 -3.195 -17.046 1.00 97.12 94 VAL A N 1
ATOM 708 C CA . VAL A 1 94 ? 5.155 -2.657 -16.010 1.00 97.12 94 VAL A CA 1
ATOM 709 C C . VAL A 1 94 ? 4.662 -1.297 -16.481 1.00 97.12 94 VAL A C 1
ATOM 711 O O . VAL A 1 94 ? 5.436 -0.346 -16.599 1.00 97.12 94 VAL A O 1
ATOM 714 N N . ARG A 1 95 ? 3.363 -1.204 -16.762 1.00 96.50 95 ARG A N 1
ATOM 715 C CA . ARG A 1 95 ? 2.691 0.054 -17.086 1.00 96.50 95 ARG A CA 1
ATOM 716 C C . ARG A 1 95 ? 2.177 0.683 -15.807 1.00 96.50 95 ARG A C 1
ATOM 718 O O . ARG A 1 95 ? 1.490 0.009 -15.046 1.00 96.50 95 ARG A O 1
ATOM 725 N N . ILE A 1 96 ? 2.467 1.957 -15.591 1.00 96.44 96 ILE A N 1
ATOM 726 C CA . ILE A 1 96 ? 1.975 2.729 -14.449 1.00 96.44 96 ILE A CA 1
ATOM 727 C C . ILE A 1 96 ? 1.104 3.849 -14.994 1.00 96.44 96 ILE A C 1
ATOM 729 O O . ILE A 1 96 ? 1.577 4.655 -15.789 1.00 96.44 96 ILE A O 1
ATOM 733 N N . ASP A 1 97 ? -0.143 3.919 -14.542 1.00 95.25 97 ASP A N 1
ATOM 734 C CA . ASP A 1 97 ? -0.968 5.115 -14.660 1.00 95.25 97 ASP A CA 1
ATOM 735 C C . ASP A 1 97 ? -0.928 5.841 -13.318 1.00 95.25 97 ASP A C 1
ATOM 737 O O . ASP A 1 97 ? -1.512 5.393 -12.329 1.00 95.25 97 ASP A O 1
ATOM 741 N N . TRP A 1 98 ? -0.195 6.950 -13.273 1.00 94.62 98 TRP A N 1
ATOM 742 C CA . TRP A 1 98 ? -0.022 7.748 -12.067 1.00 94.62 98 TRP A CA 1
ATOM 743 C C . TRP A 1 98 ? -0.988 8.946 -12.022 1.00 94.62 98 TRP A C 1
ATOM 745 O O . TRP A 1 98 ? -0.739 9.976 -11.386 1.00 94.62 98 TRP A O 1
ATOM 755 N N . GLY A 1 99 ? -2.121 8.812 -12.711 1.00 90.44 99 GLY A N 1
ATOM 756 C CA . GLY A 1 99 ? -3.144 9.831 -12.837 1.00 90.44 99 GLY A CA 1
ATOM 757 C C . GLY A 1 99 ? -2.691 11.038 -13.661 1.00 90.44 99 GLY A C 1
ATOM 758 O O . GLY A 1 99 ? -1.520 11.229 -13.996 1.00 90.44 99 GLY A O 1
ATOM 759 N N . ALA A 1 100 ? -3.644 11.930 -13.938 1.00 88.19 100 ALA A N 1
ATOM 760 C CA . ALA A 1 100 ? -3.423 13.110 -14.781 1.00 88.19 100 ALA A CA 1
ATOM 761 C C . ALA A 1 100 ? -2.317 14.055 -14.270 1.00 88.19 100 ALA A C 1
ATOM 763 O O . ALA A 1 100 ? -1.765 14.833 -15.043 1.00 88.19 100 ALA A O 1
ATOM 764 N N . LYS A 1 101 ? -1.996 14.004 -12.970 1.00 89.50 101 LYS A N 1
ATOM 765 C CA . LYS A 1 101 ? -0.984 14.865 -12.348 1.00 89.50 101 LYS A CA 1
ATOM 766 C C . LYS A 1 101 ? 0.450 14.426 -12.655 1.00 89.50 101 LYS A C 1
ATOM 768 O O . LYS A 1 101 ? 1.315 15.290 -12.765 1.00 89.50 101 LYS A O 1
ATOM 773 N N . PHE A 1 102 ? 0.707 13.121 -12.744 1.00 91.38 102 PHE A N 1
ATOM 774 C CA . PHE A 1 102 ? 2.068 12.576 -12.829 1.00 91.38 102 PHE A CA 1
ATOM 775 C C . PHE A 1 102 ? 2.340 11.786 -14.117 1.00 91.38 102 PHE A C 1
ATOM 777 O O . PHE A 1 102 ? 3.500 11.483 -14.395 1.00 91.38 102 PHE A O 1
ATOM 784 N N . GLY A 1 103 ? 1.305 11.509 -14.916 1.00 92.12 103 GLY A N 1
ATOM 785 C CA . GLY A 1 103 ? 1.419 10.885 -16.233 1.00 92.12 103 GLY A CA 1
ATOM 786 C C . GLY A 1 103 ? 1.455 9.357 -16.193 1.00 92.12 103 GLY A C 1
ATOM 787 O O . GLY A 1 103 ? 1.213 8.731 -15.160 1.00 92.12 103 GLY A O 1
ATOM 788 N N . GLN A 1 104 ? 1.746 8.761 -17.348 1.00 94.44 104 GLN A N 1
ATOM 789 C CA . GLN A 1 104 ? 1.837 7.314 -17.532 1.00 94.44 104 GLN A CA 1
ATOM 790 C C . GLN A 1 104 ? 3.270 6.903 -17.866 1.00 94.44 104 GLN A C 1
ATOM 792 O O . GLN A 1 104 ? 4.004 7.668 -18.493 1.00 94.44 104 GLN A O 1
ATOM 797 N N . TYR A 1 105 ? 3.668 5.705 -17.445 1.00 95.38 105 TYR A N 1
ATOM 798 C CA . TYR A 1 105 ? 5.021 5.179 -17.618 1.00 95.38 105 TYR A CA 1
ATOM 799 C C . TYR A 1 105 ? 4.982 3.735 -18.093 1.00 95.38 105 TYR A C 1
ATOM 801 O O . TYR A 1 105 ? 4.106 2.968 -17.694 1.00 95.38 105 TYR A O 1
ATOM 809 N N . GLU A 1 106 ? 5.984 3.352 -18.874 1.00 95.69 106 GLU A N 1
ATOM 810 C CA . GLU A 1 106 ? 6.275 1.960 -19.209 1.00 95.69 106 GLU A CA 1
ATOM 811 C C . GLU A 1 106 ? 7.687 1.625 -18.747 1.00 95.69 106 GLU A C 1
ATOM 813 O O . GLU A 1 106 ? 8.647 2.275 -19.166 1.00 95.69 106 GLU A O 1
ATOM 818 N N . LEU A 1 107 ? 7.810 0.636 -17.860 1.00 97.12 107 LEU A N 1
ATOM 819 C CA . LEU A 1 107 ? 9.078 0.210 -17.282 1.00 97.12 107 LEU A CA 1
ATOM 820 C C . LEU A 1 107 ? 9.368 -1.248 -17.645 1.00 97.12 107 LEU A C 1
ATOM 822 O O . LEU A 1 107 ? 8.587 -2.137 -17.320 1.00 97.12 107 LEU A O 1
ATOM 826 N N . GLU A 1 108 ? 10.507 -1.508 -18.277 1.00 96.50 108 GLU A N 1
ATOM 827 C CA . GLU A 1 108 ? 11.014 -2.862 -18.492 1.00 96.50 108 GLU A CA 1
ATOM 828 C C . GLU A 1 108 ? 11.416 -3.469 -17.142 1.00 96.50 108 GLU A C 1
ATOM 830 O O . GLU A 1 108 ? 12.240 -2.895 -16.427 1.00 96.50 108 GLU A O 1
ATOM 835 N N . PHE A 1 109 ? 10.806 -4.603 -16.793 1.00 96.44 109 PHE A N 1
ATOM 836 C CA . PHE A 1 109 ? 11.006 -5.341 -15.548 1.00 96.44 109 PHE A CA 1
ATOM 837 C C . PHE A 1 109 ? 11.929 -6.537 -15.768 1.00 96.44 109 PHE A C 1
ATOM 839 O O . PHE A 1 109 ? 11.655 -7.406 -16.598 1.00 96.44 109 PHE A O 1
ATOM 846 N N . ASP A 1 110 ? 12.995 -6.597 -14.977 1.00 94.75 110 ASP A N 1
ATOM 847 C CA . ASP A 1 110 ? 13.892 -7.743 -14.908 1.00 94.75 110 ASP A CA 1
ATOM 848 C C . ASP A 1 110 ? 13.470 -8.657 -13.744 1.00 94.75 110 ASP A C 1
ATOM 850 O O . ASP A 1 110 ? 13.663 -8.286 -12.584 1.00 94.75 110 ASP A O 1
ATOM 854 N N . PRO A 1 111 ? 12.920 -9.859 -14.000 1.00 92.06 111 PRO A N 1
ATOM 855 C CA . PRO A 1 111 ? 12.470 -10.753 -12.937 1.00 92.06 111 PRO A CA 1
ATOM 856 C C . PRO A 1 111 ? 13.609 -11.325 -12.084 1.00 92.06 111 PRO A C 1
ATOM 858 O O . PRO A 1 111 ? 13.354 -11.724 -10.947 1.00 92.06 111 PRO A O 1
ATOM 861 N N . ALA A 1 112 ? 14.848 -11.363 -12.587 1.00 91.12 112 ALA A N 1
ATOM 862 C CA . ALA A 1 112 ? 15.982 -11.908 -11.843 1.00 91.12 112 ALA A CA 1
ATOM 863 C C . ALA A 1 112 ? 16.435 -10.956 -10.729 1.00 91.12 112 ALA A C 1
ATOM 865 O O . ALA A 1 112 ? 16.721 -11.386 -9.612 1.00 91.12 112 ALA A O 1
ATOM 866 N N . THR A 1 113 ? 16.475 -9.655 -11.023 1.00 94.75 113 THR A N 1
ATOM 867 C CA . THR A 1 113 ? 16.892 -8.614 -10.067 1.00 94.75 113 THR A CA 1
ATOM 868 C C . THR A 1 113 ? 15.719 -7.884 -9.421 1.00 94.75 113 THR A C 1
ATOM 870 O O . THR A 1 113 ? 15.906 -7.131 -8.466 1.00 94.75 113 THR A O 1
ATOM 873 N N . LYS A 1 114 ? 14.508 -8.082 -9.953 1.00 96.50 114 LYS A N 1
ATOM 874 C CA . LYS A 1 114 ? 13.324 -7.257 -9.703 1.00 96.50 114 LYS A CA 1
ATOM 875 C C . LYS A 1 114 ? 13.560 -5.769 -9.977 1.00 96.50 114 LYS A C 1
ATOM 877 O O . LYS A 1 114 ? 12.844 -4.940 -9.431 1.00 96.50 114 LYS A O 1
ATOM 882 N N . ALA A 1 115 ? 14.550 -5.397 -10.782 1.00 97.69 115 ALA A N 1
ATOM 883 C CA . ALA A 1 115 ? 14.766 -4.004 -11.147 1.00 97.69 115 ALA A CA 1
ATOM 884 C C . ALA A 1 115 ? 13.812 -3.580 -12.272 1.00 97.69 115 ALA A C 1
ATOM 886 O O . ALA A 1 115 ? 13.371 -4.401 -13.079 1.00 97.69 115 ALA A O 1
ATOM 887 N N . MET A 1 116 ? 13.516 -2.284 -12.343 1.00 98.06 116 MET A N 1
ATOM 888 C CA . MET A 1 116 ? 12.754 -1.693 -13.440 1.00 98.06 116 MET A CA 1
ATOM 889 C C . MET A 1 116 ? 13.459 -0.467 -14.000 1.00 98.06 116 MET A C 1
ATOM 891 O O . MET A 1 116 ? 14.087 0.292 -13.257 1.00 98.06 116 MET A O 1
ATOM 895 N N . LYS A 1 117 ? 13.308 -0.234 -15.302 1.00 97.31 117 LYS A N 1
ATOM 896 C CA . LYS A 1 117 ? 13.736 1.009 -15.952 1.00 97.31 117 LYS A CA 1
ATOM 897 C C . LYS A 1 117 ? 12.821 1.362 -17.112 1.00 97.31 117 LYS A C 1
ATOM 899 O O . LYS A 1 117 ? 12.375 0.480 -17.834 1.00 97.31 117 LYS A O 1
ATOM 904 N N . GLY A 1 118 ? 12.582 2.642 -17.330 1.00 95.25 118 GLY A N 1
ATOM 905 C CA . GLY A 1 118 ? 11.760 3.075 -18.448 1.00 95.25 118 GLY A CA 1
ATOM 906 C C . GLY A 1 118 ? 11.524 4.568 -18.449 1.00 95.25 118 GLY A C 1
ATOM 907 O O . GLY A 1 118 ? 12.322 5.326 -17.897 1.00 95.25 118 GLY A O 1
ATOM 908 N N . MET A 1 119 ? 10.447 4.994 -19.093 1.00 93.31 119 MET A N 1
ATOM 909 C CA . MET A 1 119 ? 10.172 6.411 -19.307 1.00 93.31 119 MET A CA 1
ATOM 910 C C . MET A 1 119 ? 8.682 6.708 -19.353 1.00 93.31 119 MET A C 1
ATOM 912 O O . MET A 1 119 ? 7.848 5.806 -19.467 1.00 93.31 119 MET A O 1
ATOM 916 N N . CYS A 1 120 ? 8.363 7.992 -19.235 1.00 91.56 120 CYS A N 1
ATOM 917 C CA . CYS A 1 120 ? 7.009 8.473 -19.426 1.00 91.56 120 CYS A CA 1
ATOM 918 C C . CYS A 1 120 ? 6.540 8.245 -20.873 1.00 91.56 120 CYS A C 1
ATOM 920 O O . CYS A 1 120 ? 7.255 8.559 -21.825 1.00 91.56 120 CYS A O 1
ATOM 922 N N . THR A 1 121 ? 5.323 7.727 -21.036 1.00 89.50 121 THR A N 1
ATOM 923 C CA . THR A 1 121 ? 4.680 7.489 -22.338 1.00 89.50 121 THR A CA 1
ATOM 924 C C . THR A 1 121 ? 3.637 8.539 -22.695 1.00 89.50 121 THR A C 1
ATOM 926 O O . THR A 1 121 ? 3.265 8.667 -23.858 1.00 89.50 121 THR A O 1
ATOM 929 N N . SER A 1 122 ? 3.185 9.327 -21.720 1.00 77.69 122 SER A N 1
ATOM 930 C CA . SER A 1 122 ? 2.198 10.380 -21.934 1.00 77.69 122 SER A CA 1
ATOM 931 C C . SER A 1 122 ? 2.594 11.647 -21.173 1.00 77.69 122 SER A C 1
ATOM 933 O O . SER A 1 122 ? 2.242 11.824 -20.005 1.00 77.69 122 SER A O 1
ATOM 935 N N . THR A 1 123 ? 3.289 12.571 -21.833 1.00 58.59 123 THR A N 1
ATOM 936 C CA . THR A 1 123 ? 3.320 13.970 -21.385 1.00 58.59 123 THR A CA 1
ATOM 937 C C . THR A 1 123 ? 2.759 14.868 -22.480 1.00 58.59 123 THR A C 1
ATOM 939 O O . THR A 1 123 ? 3.178 14.758 -23.629 1.00 58.59 123 THR A O 1
ATOM 942 N N . PRO A 1 124 ? 1.846 15.800 -22.151 1.00 51.94 124 PRO A N 1
ATOM 943 C CA . PRO A 1 124 ? 1.387 16.788 -23.120 1.00 51.94 124 PRO A CA 1
ATOM 944 C C . PRO A 1 124 ? 2.476 17.777 -23.570 1.00 51.94 124 PRO A C 1
ATOM 946 O O . PRO A 1 124 ? 2.263 18.443 -24.571 1.00 51.94 124 PRO A O 1
ATOM 949 N N . ASN A 1 125 ? 3.597 17.931 -22.838 1.00 53.59 125 ASN A N 1
ATOM 950 C CA . ASN A 1 125 ? 4.468 19.116 -22.967 1.00 53.59 125 ASN A CA 1
ATOM 951 C C . ASN A 1 125 ? 5.972 18.946 -22.614 1.00 53.59 125 ASN A C 1
ATOM 953 O O . ASN A 1 125 ? 6.616 19.936 -22.270 1.00 53.59 125 ASN A O 1
ATOM 957 N N . ALA A 1 126 ? 6.590 17.760 -22.685 1.00 50.03 126 ALA A N 1
ATOM 958 C CA . ALA A 1 126 ? 8.033 17.641 -22.412 1.00 50.03 126 ALA A CA 1
ATOM 959 C C . ALA A 1 126 ? 8.757 16.691 -23.370 1.00 50.03 126 ALA A C 1
ATOM 961 O O . ALA A 1 126 ? 8.214 15.681 -23.803 1.00 50.03 126 ALA A O 1
ATOM 962 N N . SER A 1 127 ? 10.016 17.015 -23.684 1.00 61.53 127 SER A N 1
ATOM 963 C CA . SER A 1 127 ? 10.929 16.124 -24.402 1.00 61.53 127 SER A CA 1
ATOM 964 C C . SER A 1 127 ? 11.019 14.784 -23.662 1.00 61.53 127 SER A C 1
ATOM 966 O O . SER A 1 127 ? 11.593 14.735 -22.568 1.00 61.53 127 SER A O 1
ATOM 968 N N . MET A 1 128 ? 10.472 13.717 -24.252 1.00 59.22 128 MET A N 1
ATOM 969 C CA . MET A 1 128 ? 10.401 12.370 -23.659 1.00 59.22 128 MET A CA 1
ATOM 970 C C . MET A 1 128 ? 11.762 11.859 -23.152 1.00 59.22 128 MET A C 1
ATOM 972 O O . MET A 1 128 ? 11.824 11.095 -22.195 1.00 59.22 128 MET A O 1
ATOM 976 N N . GLU A 1 129 ? 12.864 12.356 -23.721 1.00 66.00 129 GLU A N 1
ATOM 977 C CA . GLU A 1 129 ? 14.238 12.000 -23.346 1.00 66.00 129 GLU A CA 1
ATOM 978 C C . GLU A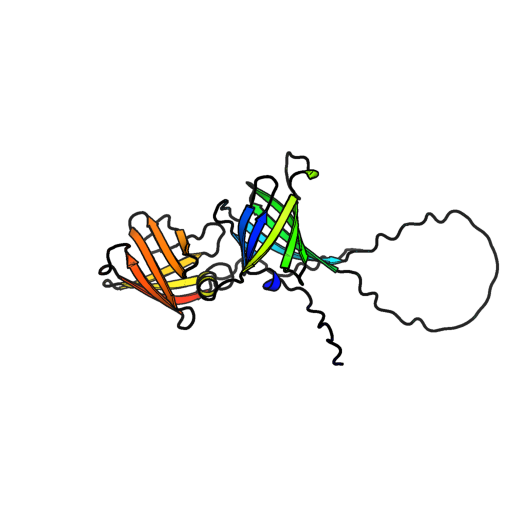 1 129 ? 14.631 12.328 -21.894 1.00 66.00 129 GLU A C 1
ATOM 980 O O . GLU A 1 129 ? 15.612 11.780 -21.395 1.00 66.00 129 GLU A O 1
ATOM 985 N N . LYS A 1 130 ? 13.904 13.207 -21.187 1.00 71.38 130 LYS A N 1
ATOM 986 C CA . LYS A 1 130 ? 14.294 13.649 -19.831 1.00 71.38 130 LYS A CA 1
ATOM 987 C C . LYS A 1 130 ? 13.491 13.027 -18.693 1.00 71.38 130 LYS A C 1
ATOM 989 O O . LYS A 1 130 ? 13.874 13.212 -17.539 1.00 71.38 130 LYS A O 1
ATOM 994 N N . ASP A 1 131 ? 12.424 12.287 -18.990 1.00 84.25 131 ASP A N 1
ATOM 995 C CA . ASP A 1 131 ? 11.503 11.766 -17.973 1.00 84.25 131 ASP A CA 1
ATOM 996 C C . ASP A 1 131 ? 11.640 10.250 -17.769 1.00 84.25 131 ASP A C 1
ATOM 998 O O . ASP A 1 131 ? 10.677 9.481 -17.821 1.00 84.25 131 ASP A O 1
ATOM 1002 N N . TRP A 1 132 ? 12.886 9.817 -17.567 1.00 92.19 132 TRP A N 1
ATOM 1003 C CA . TRP A 1 132 ? 13.225 8.433 -17.250 1.00 92.19 132 TRP A CA 1
ATOM 1004 C C . TRP A 1 132 ? 12.904 8.098 -15.789 1.00 92.19 132 TRP A C 1
ATOM 1006 O O . TRP A 1 132 ? 12.902 8.969 -14.912 1.00 92.19 132 TRP A O 1
ATOM 1016 N N . ARG A 1 133 ? 12.668 6.814 -15.518 1.00 95.12 133 ARG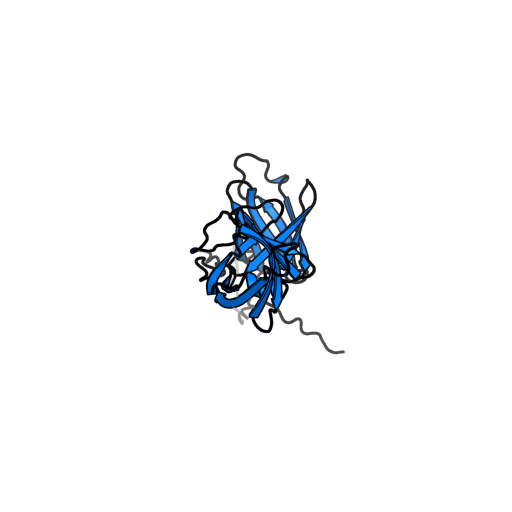 A N 1
ATOM 1017 C CA . ARG A 1 133 ? 12.520 6.247 -14.174 1.00 95.12 133 ARG A CA 1
ATOM 1018 C C . ARG A 1 133 ? 13.335 4.972 -14.041 1.00 95.12 133 ARG A C 1
ATOM 1020 O O . ARG A 1 133 ? 13.420 4.187 -14.987 1.00 95.12 133 ARG A O 1
ATOM 1027 N N . THR A 1 134 ? 13.878 4.747 -12.853 1.00 97.69 134 THR A N 1
ATOM 1028 C CA . THR A 1 134 ? 14.367 3.434 -12.421 1.00 97.69 134 THR A CA 1
ATOM 1029 C C . THR A 1 134 ? 13.694 3.047 -11.110 1.00 97.69 134 THR A C 1
ATOM 1031 O O . THR A 1 134 ? 13.306 3.915 -10.331 1.00 97.69 134 THR A O 1
ATOM 1034 N N . ALA A 1 135 ? 13.531 1.749 -10.869 1.00 98.38 135 ALA A N 1
ATOM 1035 C CA . ALA A 1 135 ? 13.023 1.233 -9.606 1.00 98.38 135 ALA A CA 1
ATOM 1036 C C . ALA A 1 135 ? 13.890 0.061 -9.140 1.00 98.38 135 ALA A C 1
ATOM 1038 O O . ALA A 1 135 ? 14.045 -0.922 -9.867 1.00 98.38 135 ALA A O 1
ATOM 1039 N N . ALA A 1 136 ? 14.446 0.157 -7.935 1.00 98.38 136 ALA A N 1
ATOM 1040 C CA . ALA A 1 136 ? 15.188 -0.927 -7.297 1.00 98.38 136 ALA A CA 1
ATOM 1041 C C . ALA A 1 136 ? 14.321 -1.580 -6.218 1.00 98.38 136 ALA A C 1
ATOM 1043 O O . ALA A 1 136 ? 13.772 -0.883 -5.366 1.00 98.38 136 ALA A O 1
ATOM 1044 N N . PHE A 1 137 ? 14.185 -2.907 -6.240 1.00 98.31 137 PHE A N 1
ATOM 1045 C CA . PHE A 1 137 ? 13.402 -3.627 -5.236 1.00 98.31 137 PHE A CA 1
ATOM 1046 C C . PHE A 1 137 ? 14.018 -3.458 -3.842 1.00 98.31 137 PHE A C 1
ATOM 1048 O O . PHE A 1 137 ? 15.178 -3.803 -3.623 1.00 98.31 137 PHE A O 1
ATOM 1055 N N . LYS A 1 138 ? 13.234 -2.939 -2.893 1.00 98.12 138 LYS A N 1
ATOM 1056 C CA . LYS A 1 138 ? 13.657 -2.698 -1.508 1.00 98.12 138 LYS A CA 1
ATOM 1057 C C . LYS A 1 138 ? 13.265 -3.860 -0.601 1.00 98.12 138 LYS A C 1
ATOM 1059 O O . LYS A 1 138 ? 14.104 -4.376 0.131 1.00 98.12 138 LYS A O 1
ATOM 1064 N N . ARG A 1 139 ? 11.989 -4.261 -0.618 1.00 97.50 139 ARG A N 1
ATOM 1065 C CA . ARG A 1 139 ? 11.469 -5.348 0.230 1.00 97.50 139 ARG A CA 1
ATOM 1066 C C . ARG A 1 139 ? 10.114 -5.874 -0.253 1.00 97.50 139 ARG A C 1
ATOM 1068 O O . ARG A 1 139 ? 9.369 -5.127 -0.889 1.00 97.50 139 ARG A O 1
ATOM 1075 N N . PRO A 1 140 ? 9.748 -7.124 0.085 1.00 97.69 140 PRO A N 1
ATOM 1076 C CA . PRO A 1 140 ? 8.393 -7.614 -0.145 1.00 97.69 140 PRO A CA 1
ATOM 1077 C C . PRO A 1 140 ? 7.366 -6.878 0.731 1.00 97.69 140 PRO A C 1
ATOM 1079 O O . PRO A 1 140 ? 7.713 -6.180 1.692 1.00 97.69 140 PRO A O 1
ATOM 1082 N N . ILE A 1 141 ? 6.090 -7.071 0.394 1.00 97.38 141 ILE A N 1
ATOM 1083 C CA . ILE A 1 141 ? 4.955 -6.701 1.246 1.00 97.38 141 ILE A CA 1
ATOM 1084 C C . ILE A 1 141 ? 5.033 -7.524 2.538 1.00 97.38 141 ILE A C 1
ATOM 1086 O O . ILE A 1 141 ? 5.181 -8.746 2.491 1.00 97.38 141 ILE A O 1
ATOM 1090 N N . SER A 1 142 ? 4.969 -6.862 3.691 1.00 97.81 142 SER A N 1
ATOM 1091 C CA . SER A 1 142 ? 4.983 -7.531 4.992 1.00 97.81 142 SER A CA 1
ATOM 1092 C C . SER A 1 142 ? 3.650 -8.246 5.263 1.00 97.81 142 SER A C 1
ATOM 1094 O O . SER A 1 142 ? 2.625 -7.883 4.683 1.00 97.81 142 SER A O 1
ATOM 1096 N N . PRO A 1 143 ? 3.596 -9.222 6.185 1.00 98.12 143 PRO A N 1
ATOM 1097 C CA . PRO A 1 143 ? 2.332 -9.862 6.552 1.00 98.12 143 PRO A CA 1
ATOM 1098 C C . PRO A 1 143 ? 1.264 -8.880 7.064 1.00 98.12 143 PRO A C 1
ATOM 1100 O O . PRO A 1 143 ? 0.083 -9.054 6.776 1.00 98.12 143 PRO A O 1
ATOM 1103 N N . VAL A 1 144 ? 1.670 -7.823 7.780 1.00 98.31 144 VAL A N 1
ATOM 1104 C CA . VAL A 1 144 ? 0.757 -6.765 8.249 1.00 98.31 144 VAL A CA 1
ATOM 1105 C C . VAL A 1 144 ? 0.204 -5.961 7.075 1.00 98.31 144 VAL A C 1
ATOM 1107 O O . VAL A 1 144 ? -0.998 -5.723 6.998 1.00 98.31 144 VAL A O 1
ATOM 1110 N N . GLU A 1 145 ? 1.068 -5.580 6.133 1.00 98.00 145 GLU A N 1
ATOM 1111 C CA . GLU A 1 145 ? 0.652 -4.885 4.915 1.00 98.00 145 GLU A CA 1
ATOM 1112 C C . GLU A 1 145 ? -0.306 -5.748 4.088 1.00 98.00 145 GLU A C 1
ATOM 1114 O O . GLU A 1 145 ? -1.351 -5.262 3.669 1.00 98.00 145 GLU A O 1
ATOM 1119 N N . ALA A 1 146 ? -0.009 -7.039 3.915 1.00 97.25 146 ALA A N 1
ATOM 1120 C CA . ALA A 1 146 ? -0.879 -7.974 3.207 1.00 97.25 146 ALA A CA 1
ATOM 1121 C C . ALA A 1 146 ? -2.262 -8.101 3.874 1.00 97.25 146 ALA A C 1
ATOM 1123 O O . ALA A 1 146 ? -3.276 -8.104 3.181 1.00 97.25 146 ALA A O 1
ATOM 1124 N N . ALA A 1 147 ? -2.328 -8.133 5.210 1.00 98.00 147 ALA A N 1
ATOM 1125 C CA . ALA A 1 147 ? -3.598 -8.163 5.940 1.00 98.00 147 ALA A CA 1
ATOM 1126 C C . ALA A 1 147 ? -4.439 -6.884 5.735 1.00 98.00 147 ALA A C 1
ATOM 1128 O O . ALA A 1 147 ? -5.669 -6.946 5.666 1.00 98.00 147 ALA A O 1
ATOM 1129 N N . LEU A 1 148 ? -3.795 -5.719 5.614 1.00 98.06 148 LEU A N 1
ATOM 1130 C CA . LEU A 1 148 ? -4.470 -4.434 5.388 1.00 98.06 148 LEU A CA 1
ATOM 1131 C C . LEU A 1 148 ? -4.838 -4.203 3.915 1.00 98.06 148 LEU A C 1
ATOM 1133 O O . LEU A 1 148 ? -5.890 -3.644 3.620 1.00 98.06 148 LEU A O 1
ATOM 1137 N N . PHE A 1 149 ? -3.997 -4.635 2.976 1.00 96.19 149 PHE A N 1
ATOM 1138 C CA . PHE A 1 149 ? -4.261 -4.498 1.542 1.00 96.19 149 PHE A CA 1
ATOM 1139 C C . PHE A 1 149 ? -5.260 -5.537 1.023 1.00 96.19 149 PHE A C 1
ATOM 1141 O O . PHE A 1 149 ? -5.913 -5.288 0.008 1.00 96.19 149 PHE A O 1
ATOM 1148 N N . GLY A 1 150 ? -5.381 -6.687 1.694 1.00 94.88 150 GLY A N 1
ATOM 1149 C CA . GLY A 1 150 ? -6.197 -7.802 1.228 1.00 94.88 150 GLY A CA 1
ATOM 1150 C C . GLY A 1 150 ? -5.746 -8.267 -0.157 1.00 94.88 150 GLY A C 1
ATOM 1151 O O . GLY A 1 150 ? -4.558 -8.444 -0.416 1.00 94.88 150 GLY A O 1
ATOM 1152 N N . GLU A 1 151 ? -6.695 -8.389 -1.082 1.00 92.12 151 GLU A N 1
ATOM 1153 C CA . GLU A 1 151 ? -6.432 -8.706 -2.496 1.00 92.12 151 GLU A CA 1
ATOM 1154 C C . GLU A 1 151 ? -6.037 -7.479 -3.340 1.00 92.12 151 GLU A C 1
ATOM 1156 O O . GLU A 1 151 ? -5.911 -7.565 -4.560 1.00 92.12 151 GLU A O 1
ATOM 1161 N N . GLY A 1 152 ? -5.812 -6.326 -2.703 1.00 90.44 152 GLY A N 1
ATOM 1162 C CA . GLY A 1 152 ? -5.300 -5.115 -3.343 1.00 90.44 152 GLY A CA 1
ATOM 1163 C C . GLY A 1 152 ? -6.158 -3.878 -3.131 1.00 90.44 152 GLY A C 1
ATOM 1164 O O . GLY A 1 152 ? -5.632 -2.778 -2.967 1.00 90.44 152 GLY A O 1
ATOM 1165 N N . ALA A 1 153 ? -7.480 -4.050 -3.096 1.00 93.56 153 ALA A N 1
ATOM 1166 C CA . ALA A 1 153 ? -8.416 -2.948 -2.880 1.00 93.56 153 ALA A CA 1
ATOM 1167 C C . ALA A 1 153 ? -8.458 -2.480 -1.412 1.00 93.56 153 ALA A C 1
ATOM 1169 O O . ALA A 1 153 ? -8.849 -1.342 -1.138 1.00 93.56 153 ALA A O 1
ATOM 1170 N N . GLY A 1 154 ? -8.030 -3.324 -0.471 1.00 96.94 154 GLY A N 1
ATOM 1171 C CA . GLY A 1 154 ? -8.114 -3.099 0.968 1.00 96.94 154 GLY A CA 1
ATOM 1172 C C . GLY A 1 154 ? -8.783 -4.252 1.714 1.00 96.94 154 GLY A C 1
ATOM 1173 O O . GLY A 1 154 ? -9.123 -5.285 1.129 1.00 96.94 154 GLY A O 1
ATOM 1174 N N . SER A 1 155 ? -9.029 -4.043 3.003 1.00 98.25 155 SER A N 1
ATOM 1175 C CA . SER A 1 155 ? -9.745 -4.987 3.863 1.00 98.25 155 SER A CA 1
ATOM 1176 C C . SER A 1 155 ? -10.768 -4.313 4.773 1.00 98.25 155 SER A C 1
ATOM 1178 O O . SER A 1 155 ? -10.680 -3.124 5.090 1.00 98.25 155 SER A O 1
ATOM 1180 N N . GLU A 1 156 ? -11.762 -5.095 5.183 1.00 98.56 156 GLU A N 1
ATOM 1181 C CA . GLU A 1 156 ? -12.789 -4.718 6.146 1.00 98.56 156 GLU A CA 1
ATOM 1182 C C . GLU A 1 156 ? -12.552 -5.423 7.488 1.00 98.56 156 GLU A C 1
ATOM 1184 O O . GLU A 1 156 ? -12.125 -6.583 7.554 1.00 98.56 156 GLU A O 1
ATOM 1189 N N . TRP A 1 157 ? -12.802 -4.685 8.568 1.00 98.75 157 TRP A N 1
ATOM 1190 C CA . TRP A 1 157 ? -12.605 -5.117 9.944 1.00 98.75 157 TRP A CA 1
ATOM 1191 C C . TRP A 1 157 ? -13.789 -4.684 10.806 1.00 98.75 157 TRP A C 1
ATOM 1193 O O . TRP A 1 157 ? -14.312 -3.584 10.654 1.00 98.75 157 TRP A O 1
ATOM 1203 N N . MET A 1 158 ? -14.176 -5.513 11.772 1.00 98.69 158 MET A N 1
ATOM 1204 C CA . MET A 1 158 ? -15.163 -5.152 12.786 1.00 98.69 158 MET A CA 1
ATOM 1205 C C . MET A 1 158 ? -14.453 -4.553 13.998 1.00 98.69 158 MET A C 1
ATOM 1207 O O . MET A 1 158 ? -13.844 -5.291 14.775 1.00 98.69 158 MET A O 1
ATOM 1211 N N . PHE A 1 159 ? -14.520 -3.230 14.147 1.00 98.50 159 PHE A N 1
ATOM 1212 C CA . PHE A 1 159 ? -13.968 -2.499 15.286 1.00 98.50 159 PHE A CA 1
ATOM 1213 C C . PHE A 1 159 ? -14.863 -2.651 16.512 1.00 98.50 159 PHE A C 1
ATOM 1215 O O . PHE A 1 159 ? -16.080 -2.548 16.418 1.00 98.50 159 PHE A O 1
ATOM 1222 N N . GLN A 1 160 ? -14.248 -2.847 17.671 1.00 98.44 160 GLN A N 1
ATOM 1223 C CA . GLN A 1 160 ? -14.877 -3.006 18.974 1.00 98.44 160 GLN A CA 1
ATOM 1224 C C . GLN A 1 160 ? -14.344 -1.959 19.947 1.00 98.44 160 GLN A C 1
ATOM 1226 O O . GLN A 1 160 ? -13.158 -1.614 19.940 1.00 98.44 160 GLN A O 1
ATOM 1231 N N . TRP A 1 161 ? -15.235 -1.488 20.811 1.00 96.81 161 TRP A N 1
ATOM 1232 C CA . TRP A 1 161 ? -14.955 -0.551 21.893 1.00 96.81 161 TRP A CA 1
ATOM 1233 C C . TRP A 1 161 ? -15.952 -0.775 23.039 1.00 96.81 161 TRP A C 1
ATOM 1235 O O . TRP A 1 161 ? -16.811 -1.653 22.964 1.00 96.81 161 TRP A O 1
ATOM 1245 N N . SER A 1 162 ? -15.864 0.018 24.108 1.00 95.75 162 SER A N 1
ATOM 1246 C CA . SER A 1 162 ? -16.746 -0.121 25.278 1.00 95.75 162 SER A CA 1
ATOM 1247 C C . SER A 1 162 ? -18.239 0.043 24.963 1.00 95.75 162 SER A C 1
ATOM 1249 O O . SER A 1 162 ? -19.071 -0.528 25.663 1.00 95.75 162 SER A O 1
ATOM 1251 N N . GLY A 1 163 ? -18.585 0.799 23.917 1.00 95.88 163 GLY A N 1
ATOM 1252 C CA . GLY A 1 163 ? -19.967 1.064 23.511 1.00 95.88 163 GLY A CA 1
ATOM 1253 C C . GLY A 1 163 ? -20.536 0.133 22.435 1.00 95.88 163 GLY A C 1
ATOM 1254 O O . GLY A 1 163 ? -21.668 0.354 22.011 1.00 95.88 163 GLY A O 1
ATOM 1255 N N . GLY A 1 164 ? -19.790 -0.875 21.967 1.00 97.75 164 GLY A N 1
ATOM 1256 C CA . GLY A 1 164 ? -20.267 -1.842 20.970 1.00 97.75 164 GLY A CA 1
ATOM 1257 C C . GLY A 1 164 ? -19.263 -2.121 19.855 1.00 97.75 164 GLY A C 1
ATOM 1258 O O . GLY A 1 164 ? -18.050 -2.043 20.059 1.00 97.75 164 GLY A O 1
ATOM 1259 N N . GLU A 1 165 ? -19.770 -2.452 18.667 1.00 98.50 165 GLU A N 1
ATOM 1260 C CA . GLU A 1 165 ? -18.948 -2.743 17.492 1.00 98.50 165 GLU A CA 1
ATOM 1261 C C . GLU A 1 165 ? -19.509 -2.138 16.202 1.00 98.50 165 GLU A C 1
ATOM 1263 O O . GLU A 1 165 ? -20.713 -1.913 16.092 1.00 98.50 165 GLU A O 1
ATOM 1268 N N . PHE A 1 166 ? -18.626 -1.834 15.250 1.00 98.25 166 PHE A N 1
ATOM 1269 C CA . PHE A 1 166 ? -18.979 -1.275 13.946 1.00 98.25 166 PHE A CA 1
ATOM 1270 C C . PHE A 1 166 ? -17.921 -1.614 12.881 1.00 98.25 166 PHE A C 1
ATOM 1272 O O . PHE A 1 166 ? -16.734 -1.723 13.202 1.00 98.25 166 PHE A O 1
ATOM 1279 N N . PRO A 1 167 ? -18.314 -1.771 11.604 1.00 98.44 167 PRO A N 1
ATOM 1280 C CA . PRO A 1 167 ? -17.374 -2.069 10.533 1.00 98.44 167 PRO A CA 1
ATOM 1281 C C . PRO A 1 167 ? -16.541 -0.838 10.151 1.00 98.44 167 PRO A C 1
ATOM 1283 O O . PRO A 1 167 ? -17.023 0.303 10.155 1.00 98.44 167 PRO A O 1
ATOM 1286 N N . VAL A 1 168 ? -15.289 -1.087 9.781 1.00 98.69 168 VAL A N 1
ATOM 1287 C CA . VAL A 1 168 ? -14.364 -0.108 9.207 1.00 98.69 168 VAL A CA 1
ATOM 1288 C C . VAL A 1 168 ? -13.608 -0.717 8.036 1.00 98.69 168 VAL A C 1
ATOM 1290 O O . VAL A 1 168 ? -13.433 -1.931 7.953 1.00 98.69 168 VAL A O 1
ATOM 1293 N N . ILE A 1 169 ? -13.124 0.141 7.146 1.00 98.56 169 ILE A N 1
ATOM 1294 C CA . ILE A 1 169 ? -12.446 -0.258 5.918 1.00 98.56 169 ILE A CA 1
ATOM 1295 C C . ILE A 1 169 ? -11.085 0.432 5.835 1.00 98.56 169 ILE A C 1
ATOM 1297 O O . ILE A 1 169 ? -11.002 1.661 5.887 1.00 98.56 169 ILE A O 1
ATOM 1301 N N . PHE A 1 170 ? -10.035 -0.360 5.626 1.00 98.44 170 PHE A N 1
ATOM 1302 C CA . PHE A 1 170 ? -8.698 0.110 5.269 1.00 98.44 170 PHE A CA 1
ATOM 1303 C C . PHE A 1 170 ? -8.522 -0.040 3.765 1.00 98.44 170 PHE A C 1
ATOM 1305 O O . PHE A 1 170 ? -8.312 -1.142 3.267 1.00 98.44 170 PHE A O 1
ATOM 1312 N N . LYS A 1 171 ? -8.626 1.056 3.011 1.00 97.12 171 LYS A N 1
ATOM 1313 C CA . LYS A 1 171 ? -8.447 1.006 1.557 1.00 97.12 171 LYS A CA 1
ATOM 1314 C C . LYS A 1 171 ? -6.971 0.906 1.198 1.00 97.12 171 LYS A C 1
ATOM 1316 O O . LYS A 1 171 ? -6.159 1.688 1.685 1.00 97.12 171 LYS A O 1
ATOM 1321 N N . GLY A 1 172 ? -6.655 -0.007 0.283 1.00 94.69 172 GLY A N 1
ATOM 1322 C CA . GLY A 1 172 ? -5.353 -0.142 -0.374 1.00 94.69 172 GLY A CA 1
ATOM 1323 C C . GLY A 1 172 ? -5.177 0.805 -1.566 1.00 94.69 172 GLY A C 1
ATOM 1324 O O . GLY A 1 172 ? -4.360 0.541 -2.449 1.00 94.69 172 GLY A O 1
ATOM 1325 N N . ASP A 1 173 ? -5.926 1.908 -1.614 1.00 93.12 173 ASP A N 1
ATOM 1326 C CA . ASP A 1 173 ? -5.866 2.873 -2.709 1.00 93.12 173 ASP A C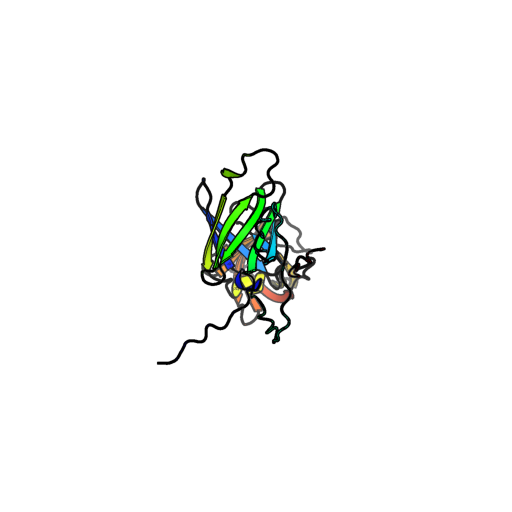A 1
ATOM 1327 C C . ASP A 1 173 ? -4.618 3.774 -2.648 1.00 93.12 173 ASP A C 1
ATOM 1329 O O . ASP A 1 173 ? -3.783 3.677 -1.749 1.00 93.12 173 ASP A O 1
ATOM 1333 N N . GLY A 1 174 ? -4.477 4.665 -3.632 1.00 91.31 174 GLY A N 1
ATOM 1334 C CA . GLY A 1 174 ? -3.335 5.576 -3.735 1.00 91.31 174 GLY A CA 1
ATOM 1335 C C . GLY A 1 174 ? -3.238 6.643 -2.631 1.00 91.31 174 GLY A C 1
ATOM 1336 O O . GLY A 1 174 ? -2.309 7.449 -2.670 1.00 91.31 174 GLY A O 1
ATOM 1337 N N . TYR A 1 175 ? -4.166 6.647 -1.667 1.00 94.69 175 TYR A N 1
ATOM 1338 C CA . TYR A 1 175 ? -4.254 7.606 -0.561 1.00 94.69 175 TYR A CA 1
ATOM 1339 C C . TYR A 1 175 ? -4.306 6.943 0.824 1.00 94.69 175 TYR A C 1
ATOM 1341 O O . TYR A 1 175 ? -4.196 7.644 1.827 1.00 94.69 175 TYR A O 1
ATOM 1349 N N . ASN A 1 176 ? -4.458 5.615 0.896 1.00 96.69 176 ASN A N 1
ATOM 1350 C CA . ASN A 1 176 ? -4.707 4.870 2.132 1.00 96.69 176 ASN A CA 1
ATOM 1351 C C . ASN A 1 176 ? -5.910 5.416 2.916 1.00 96.69 176 ASN A C 1
ATOM 1353 O O . ASN A 1 176 ? -5.807 5.735 4.104 1.00 96.69 176 ASN A O 1
ATOM 1357 N N . HIS A 1 177 ? -7.064 5.554 2.264 1.00 97.62 177 HIS A N 1
ATOM 1358 C CA . HIS A 1 177 ? -8.263 5.999 2.973 1.00 97.62 177 HIS A CA 1
ATOM 1359 C C . HIS A 1 177 ? -8.680 5.014 4.073 1.00 97.62 177 HIS A C 1
ATOM 1361 O O . HIS A 1 177 ? -8.684 3.795 3.883 1.00 97.62 177 HIS A O 1
ATOM 1367 N N . PHE A 1 178 ? -9.101 5.566 5.207 1.00 98.50 178 PHE A N 1
ATOM 1368 C CA . PHE A 1 178 ? -9.817 4.854 6.258 1.00 98.50 178 PHE A CA 1
ATOM 1369 C C . PHE A 1 178 ? -11.292 5.253 6.188 1.00 98.50 178 PHE A C 1
ATOM 1371 O O . PHE A 1 178 ? -11.610 6.440 6.115 1.00 98.50 178 PHE A O 1
ATOM 1378 N N . GLN A 1 179 ? -12.207 4.285 6.187 1.00 98.31 179 GLN A N 1
ATOM 1379 C CA . GLN A 1 179 ? -13.642 4.568 6.127 1.00 98.31 179 GLN A CA 1
ATOM 1380 C C . GLN A 1 179 ? -14.393 3.909 7.275 1.00 98.31 179 GLN A C 1
ATOM 1382 O O . GLN A 1 179 ? -14.215 2.731 7.562 1.00 98.31 179 GLN A O 1
ATOM 1387 N N . CYS A 1 180 ? -15.296 4.674 7.881 1.00 98.12 180 CYS A N 1
ATOM 1388 C CA . CYS A 1 180 ? -16.283 4.187 8.828 1.00 98.12 180 CYS A CA 1
ATOM 1389 C C . CYS A 1 180 ? -17.625 4.844 8.504 1.00 98.12 180 CYS A C 1
ATOM 1391 O O . CYS A 1 180 ? -17.752 6.067 8.568 1.00 98.12 180 CYS A O 1
ATOM 1393 N N . HIS A 1 181 ? -18.631 4.046 8.149 1.00 96.88 181 HIS A N 1
ATOM 1394 C CA . HIS A 1 181 ? -19.938 4.577 7.750 1.00 96.88 181 HIS A CA 1
ATOM 1395 C C . HIS A 1 181 ? -20.723 5.173 8.920 1.00 96.88 181 HIS A C 1
ATOM 1397 O O . HIS A 1 181 ? -21.445 6.149 8.738 1.00 96.88 181 HIS A O 1
ATOM 1403 N N . GLN A 1 182 ? -20.565 4.610 10.118 1.00 97.50 182 GLN A N 1
ATOM 1404 C CA . GLN A 1 182 ? -21.263 5.079 11.313 1.00 97.50 182 GLN A CA 1
ATOM 1405 C C . GLN A 1 182 ? -20.680 6.389 11.855 1.00 97.50 182 GLN A C 1
ATOM 1407 O O . GLN A 1 182 ? -21.407 7.221 12.394 1.00 97.50 182 GLN A O 1
ATOM 1412 N N . PHE A 1 183 ? -19.375 6.594 11.673 1.00 96.19 183 PHE A N 1
ATOM 1413 C CA . PHE A 1 183 ? -18.653 7.775 12.135 1.00 96.19 183 PHE A CA 1
ATOM 1414 C C . PHE A 1 183 ? -17.865 8.383 10.964 1.00 96.19 183 PHE A C 1
ATOM 1416 O O . PHE A 1 183 ? -16.634 8.269 10.903 1.00 96.19 183 PHE A O 1
ATOM 1423 N N . PRO A 1 184 ? -18.574 9.002 9.999 1.00 97.25 184 PRO A N 1
ATOM 1424 C CA . PRO A 1 184 ? -17.960 9.499 8.781 1.00 97.25 184 PRO A CA 1
ATOM 1425 C C . PRO A 1 184 ? -17.034 10.681 9.081 1.00 97.25 184 PRO A C 1
ATOM 1427 O O . PRO A 1 184 ? -17.378 11.603 9.831 1.00 97.25 184 PRO A O 1
ATOM 1430 N N . ALA A 1 185 ? -15.856 10.627 8.472 1.00 97.56 185 ALA A N 1
ATOM 1431 C CA . ALA A 1 185 ? -14.791 11.614 8.567 1.00 97.56 185 ALA A CA 1
ATOM 1432 C C . ALA A 1 185 ? -13.842 11.450 7.374 1.00 97.56 185 ALA A C 1
ATOM 1434 O O . ALA A 1 185 ? -13.780 10.376 6.765 1.00 97.56 185 ALA A O 1
ATOM 1435 N N . HIS A 1 186 ? -13.084 12.496 7.059 1.00 97.38 186 HIS A N 1
ATOM 1436 C CA . HIS A 1 186 ? -12.010 12.402 6.078 1.00 97.38 186 HIS A CA 1
ATOM 1437 C C . HIS A 1 186 ? -10.767 11.805 6.747 1.00 97.38 186 HIS A C 1
ATOM 1439 O O . HIS A 1 186 ? -9.943 12.514 7.327 1.00 97.38 186 HIS A O 1
ATOM 1445 N N . ALA A 1 187 ? -10.668 10.478 6.703 1.00 98.12 187 ALA A N 1
ATOM 1446 C CA . ALA A 1 187 ? -9.681 9.723 7.454 1.00 98.12 187 ALA A CA 1
ATOM 1447 C C . ALA A 1 187 ? -8.725 8.945 6.547 1.00 98.12 187 ALA A C 1
ATOM 1449 O O . ALA A 1 187 ? -9.077 8.488 5.457 1.00 98.12 187 ALA A O 1
ATOM 1450 N N . HIS A 1 188 ? -7.500 8.779 7.029 1.00 98.12 188 HIS A N 1
ATOM 1451 C CA . HIS A 1 188 ? -6.443 8.040 6.351 1.00 98.12 188 HIS A CA 1
ATOM 1452 C C . HIS A 1 188 ? -5.656 7.208 7.356 1.00 98.12 188 HIS A C 1
ATOM 1454 O O . HIS A 1 188 ? -5.768 7.398 8.570 1.00 98.12 188 HIS A O 1
ATOM 1460 N N . TRP A 1 189 ? -4.853 6.283 6.849 1.00 98.44 189 TRP A N 1
ATOM 1461 C CA . TRP A 1 189 ? -3.994 5.454 7.677 1.00 98.44 189 TRP A CA 1
ATOM 1462 C C . TRP A 1 189 ? -2.569 5.384 7.125 1.00 98.44 189 TRP A C 1
ATOM 1464 O O . TRP A 1 189 ? -2.318 5.507 5.923 1.00 98.44 189 TRP A O 1
ATOM 1474 N N . SER A 1 190 ? -1.612 5.183 8.022 1.00 97.50 190 SER A N 1
ATOM 1475 C CA . SER A 1 190 ? -0.218 4.915 7.683 1.00 97.50 190 SER A CA 1
ATOM 1476 C C . SER A 1 190 ? 0.300 3.729 8.483 1.00 97.50 190 SER A C 1
ATOM 1478 O O . SER A 1 190 ? -0.216 3.412 9.552 1.00 97.50 190 SER A O 1
ATOM 1480 N N . LEU A 1 191 ? 1.316 3.059 7.950 1.00 97.88 191 LEU A N 1
ATOM 1481 C CA . LEU A 1 191 ? 1.988 1.957 8.620 1.00 97.88 191 LEU A CA 1
ATOM 1482 C C . LEU A 1 191 ? 3.477 2.281 8.693 1.00 97.88 191 LEU A C 1
ATOM 1484 O O . LEU A 1 191 ? 4.102 2.547 7.665 1.00 97.88 191 LEU A O 1
ATOM 1488 N N . ALA A 1 192 ? 4.026 2.297 9.902 1.00 96.31 192 ALA A N 1
ATOM 1489 C CA . ALA A 1 192 ? 5.458 2.450 10.114 1.00 96.31 192 ALA A CA 1
ATOM 1490 C C . ALA A 1 192 ? 6.206 1.136 9.819 1.00 96.31 192 ALA A C 1
ATOM 1492 O O . ALA A 1 192 ? 5.612 0.057 9.798 1.00 96.31 192 ALA A O 1
ATOM 1493 N N . GLU A 1 193 ? 7.524 1.213 9.605 1.00 91.56 193 GLU A N 1
ATOM 1494 C CA . GLU A 1 193 ? 8.357 0.029 9.326 1.00 91.56 193 GLU A CA 1
ATOM 1495 C C . GLU A 1 193 ? 8.342 -0.993 10.478 1.00 91.56 193 GLU A C 1
ATOM 1497 O O . GLU A 1 193 ? 8.469 -2.191 10.237 1.00 91.56 193 GLU A O 1
ATOM 1502 N N . ASP A 1 194 ? 8.120 -0.542 11.717 1.00 94.94 194 ASP A N 1
ATOM 1503 C CA . ASP A 1 194 ? 7.976 -1.401 12.899 1.00 94.94 194 ASP A CA 1
ATOM 1504 C C . ASP A 1 194 ? 6.589 -2.071 13.000 1.00 94.94 194 ASP A C 1
ATOM 1506 O O . ASP A 1 194 ? 6.303 -2.766 13.975 1.00 94.94 194 ASP A O 1
ATOM 151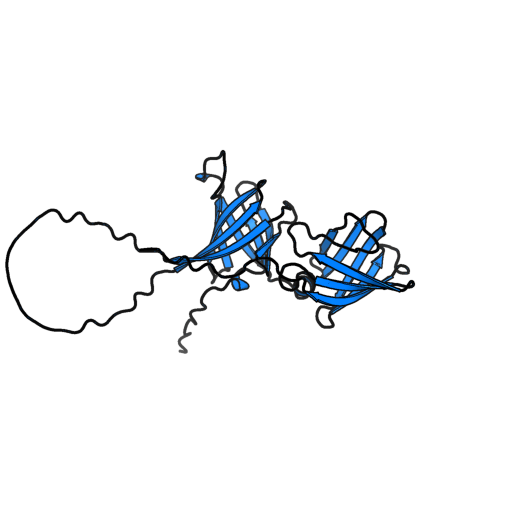0 N N . GLY A 1 195 ? 5.702 -1.835 12.029 1.00 96.12 195 GLY A N 1
ATOM 1511 C CA . GLY A 1 195 ? 4.347 -2.374 11.988 1.00 96.12 195 GLY A CA 1
ATOM 1512 C C . GLY A 1 195 ? 3.325 -1.621 12.843 1.00 96.12 195 GLY A C 1
ATOM 1513 O O . GLY A 1 195 ? 2.249 -2.166 13.088 1.00 96.12 195 GLY A O 1
ATOM 1514 N N . LEU A 1 196 ? 3.628 -0.412 13.333 1.00 98.38 196 LEU A N 1
ATOM 1515 C CA . LEU A 1 196 ? 2.637 0.428 14.011 1.00 98.38 196 LEU A CA 1
ATOM 1516 C C . LEU A 1 196 ? 1.685 1.033 12.975 1.00 98.38 196 LEU A C 1
ATOM 1518 O O . LEU A 1 196 ? 2.107 1.797 12.103 1.00 98.38 196 LEU A O 1
ATOM 1522 N N . LEU A 1 197 ? 0.404 0.687 13.072 1.00 98.69 197 LEU A N 1
ATOM 1523 C CA . LEU A 1 197 ? -0.663 1.244 12.248 1.00 98.69 197 LEU A CA 1
ATOM 1524 C C . LEU A 1 197 ? -1.207 2.501 12.922 1.00 98.69 197 LEU A C 1
ATOM 1526 O O . LEU A 1 197 ? -1.773 2.426 14.010 1.00 98.69 197 LEU A O 1
ATOM 1530 N N . THR A 1 198 ? -1.087 3.643 12.255 1.00 98.69 198 THR A N 1
ATOM 1531 C CA . THR A 1 198 ? -1.653 4.910 12.721 1.00 98.69 198 THR A CA 1
ATOM 1532 C C . THR A 1 198 ? -2.886 5.253 11.902 1.00 98.69 198 THR A C 1
ATOM 1534 O O . THR A 1 198 ? -2.819 5.345 10.676 1.00 98.69 198 THR A O 1
ATOM 1537 N N . ILE A 1 199 ? -4.014 5.465 12.575 1.00 98.75 199 ILE A N 1
ATOM 1538 C CA . ILE A 1 199 ? -5.285 5.859 11.962 1.00 98.75 199 ILE A CA 1
ATOM 1539 C C . ILE A 1 199 ? -5.541 7.318 12.312 1.00 98.75 199 ILE A C 1
ATOM 1541 O O . ILE A 1 199 ? -5.749 7.651 13.477 1.00 98.75 199 ILE A O 1
ATOM 1545 N N . PHE A 1 200 ? -5.554 8.185 11.307 1.00 98.44 200 PHE A N 1
ATOM 1546 C CA . PHE A 1 200 ? -5.862 9.600 11.456 1.00 98.44 200 PHE A CA 1
ATOM 1547 C C . PHE A 1 200 ? -7.344 9.804 11.167 1.00 98.44 200 PHE A C 1
ATOM 1549 O O . PHE A 1 200 ? -7.755 9.906 10.011 1.00 98.44 200 PHE A O 1
ATOM 1556 N N . TRP A 1 201 ? -8.155 9.844 12.222 1.00 98.25 201 TRP A N 1
ATOM 1557 C CA . TRP A 1 201 ? -9.613 9.834 12.126 1.00 98.25 201 TRP A CA 1
ATOM 1558 C C . TRP A 1 201 ? -10.245 11.215 12.346 1.00 98.25 201 TRP A C 1
ATOM 1560 O O . TRP A 1 201 ? -11.351 11.344 12.874 1.00 98.25 201 TRP A O 1
ATOM 1570 N N . GLU A 1 202 ? -9.541 12.264 11.916 1.00 97.25 202 GLU A N 1
ATOM 1571 C CA . GLU A 1 202 ? -9.998 13.656 11.968 1.00 97.25 202 GLU A CA 1
ATOM 1572 C C . GLU A 1 202 ? -10.516 14.035 13.373 1.00 97.25 202 GLU A C 1
ATOM 1574 O O . GLU A 1 202 ? -9.785 13.934 14.359 1.00 97.25 202 GLU A O 1
ATOM 1579 N N . LYS A 1 203 ? -11.791 14.429 13.488 1.00 97.38 203 LYS A N 1
ATOM 1580 C CA . LYS A 1 203 ? -12.441 14.843 14.738 1.00 97.38 203 LYS A CA 1
ATOM 1581 C C . LYS A 1 203 ? -12.540 13.737 15.794 1.00 97.38 203 LYS A C 1
ATOM 1583 O O . LYS A 1 203 ? -12.833 14.043 16.944 1.00 97.38 203 LYS A O 1
ATOM 1588 N N . PHE A 1 204 ? -12.331 12.473 15.419 1.00 97.12 204 PHE A N 1
ATOM 1589 C CA . PHE A 1 204 ? -12.353 11.330 16.339 1.00 97.12 204 PHE A CA 1
ATOM 1590 C C . PHE A 1 204 ? -10.968 10.985 16.903 1.00 97.12 204 PHE A C 1
ATOM 1592 O O . PHE A 1 204 ? -10.848 10.039 17.683 1.00 97.12 204 PHE A O 1
ATOM 1599 N N . GLY A 1 205 ? -9.941 11.755 16.533 1.00 97.88 205 GLY A N 1
ATOM 1600 C CA . GLY A 1 205 ? -8.586 11.626 17.053 1.00 97.88 205 GLY A CA 1
ATOM 1601 C C . GLY A 1 205 ? -7.681 10.742 16.200 1.00 97.88 205 GLY A C 1
ATOM 1602 O O . GLY A 1 205 ? -7.984 10.396 15.057 1.00 97.88 205 GLY A O 1
ATOM 1603 N N . THR A 1 206 ? -6.521 10.413 16.762 1.00 98.69 206 THR A N 1
ATOM 1604 C CA . THR A 1 206 ? -5.527 9.526 16.145 1.00 98.69 206 THR A CA 1
ATOM 1605 C C . THR A 1 206 ? -5.420 8.254 16.968 1.00 98.69 206 THR A C 1
ATOM 1607 O O . THR A 1 206 ? -5.305 8.343 18.187 1.00 98.69 206 THR A O 1
ATOM 1610 N N . TYR A 1 207 ? -5.435 7.094 16.316 1.00 98.75 207 TYR A N 1
ATOM 1611 C CA . TYR A 1 207 ? -5.288 5.794 16.972 1.00 98.75 207 TYR A CA 1
ATOM 1612 C C . TYR A 1 207 ? -3.988 5.135 16.543 1.00 98.75 207 TYR A C 1
ATOM 1614 O O . TYR A 1 207 ? -3.600 5.232 15.381 1.00 98.75 207 TYR A O 1
ATOM 1622 N N . GLU A 1 208 ? -3.347 4.451 17.480 1.00 98.75 208 GLU A N 1
ATOM 1623 C CA . GLU A 1 208 ? -2.140 3.666 17.256 1.00 98.75 208 GLU A CA 1
ATOM 1624 C C . GLU A 1 208 ? -2.468 2.202 17.548 1.00 98.75 208 GLU A C 1
ATOM 1626 O O . GLU A 1 208 ? -2.870 1.849 18.657 1.00 98.75 208 GLU A O 1
ATOM 1631 N N . MET A 1 209 ? -2.352 1.365 16.520 1.00 98.75 209 MET A N 1
ATOM 1632 C CA . MET A 1 209 ? -2.841 -0.007 16.500 1.00 98.75 209 MET A CA 1
ATOM 1633 C C . MET A 1 209 ? -1.721 -0.975 16.107 1.00 98.75 209 MET A C 1
ATOM 1635 O O . MET A 1 209 ? -0.863 -0.671 15.276 1.00 98.75 209 MET A O 1
ATOM 1639 N N . ARG A 1 210 ? -1.750 -2.181 16.667 1.00 98.62 210 ARG A N 1
ATOM 1640 C CA . ARG A 1 210 ? -0.928 -3.321 16.257 1.00 98.62 210 ARG A CA 1
ATOM 1641 C C . ARG A 1 210 ? -1.823 -4.347 15.583 1.00 98.62 210 ARG A C 1
ATOM 1643 O O . ARG A 1 210 ? -2.891 -4.678 16.093 1.00 98.62 210 ARG A O 1
ATOM 1650 N N . VAL A 1 211 ? -1.384 -4.826 14.424 1.00 98.69 211 VAL A N 1
ATOM 1651 C CA . VAL A 1 211 ? -2.071 -5.871 13.664 1.00 98.69 211 VAL A CA 1
ATOM 1652 C C . VAL A 1 211 ? -1.378 -7.194 13.944 1.00 98.69 211 VAL A C 1
ATOM 1654 O O . VAL A 1 211 ? -0.165 -7.303 13.782 1.00 98.69 211 VAL A O 1
ATOM 1657 N N . ASP A 1 212 ? -2.156 -8.198 14.318 1.00 98.56 212 ASP A N 1
ATOM 1658 C CA . ASP A 1 212 ? -1.749 -9.593 14.303 1.00 98.56 212 ASP A CA 1
ATOM 1659 C C . ASP A 1 212 ? -2.203 -10.206 12.969 1.00 98.56 212 ASP A C 1
ATOM 1661 O O . ASP A 1 212 ? -3.380 -10.550 12.810 1.00 98.56 212 ASP A O 1
ATOM 1665 N N . PRO A 1 213 ? -1.304 -10.329 11.977 1.00 97.81 213 PRO A N 1
ATOM 1666 C CA . PRO A 1 213 ? -1.672 -10.826 10.658 1.00 97.81 213 PRO A CA 1
ATOM 1667 C C . PRO A 1 213 ? -1.956 -12.333 10.653 1.00 97.81 213 PRO A C 1
ATOM 1669 O O . PRO A 1 213 ? -2.600 -12.819 9.724 1.00 97.81 213 PRO A O 1
ATOM 1672 N N . VAL A 1 214 ? -1.498 -13.075 11.669 1.00 97.56 214 VAL A N 1
ATOM 1673 C CA . VAL A 1 214 ? -1.689 -14.528 11.766 1.00 97.56 214 VAL A CA 1
ATOM 1674 C C . VAL A 1 214 ? -3.094 -14.826 12.271 1.00 97.56 214 VAL A C 1
ATOM 1676 O O . VAL A 1 214 ? -3.836 -15.564 11.627 1.00 97.56 214 VAL A O 1
ATOM 1679 N N . ASN A 1 215 ? -3.488 -14.200 13.382 1.00 98.38 215 ASN A N 1
ATOM 1680 C CA . ASN A 1 215 ? -4.821 -14.379 13.963 1.00 98.38 215 ASN A CA 1
ATOM 1681 C C . ASN A 1 215 ? -5.874 -13.445 13.351 1.00 98.38 215 ASN A C 1
ATOM 1683 O O . ASN A 1 215 ? -7.060 -13.565 13.656 1.00 98.38 215 ASN A O 1
ATOM 1687 N N . ARG A 1 216 ? -5.449 -12.517 12.482 1.00 98.12 216 ARG A N 1
ATOM 1688 C CA . ARG A 1 216 ? -6.280 -11.472 11.869 1.00 98.12 216 ARG A CA 1
ATOM 1689 C C . ARG A 1 216 ? -7.043 -10.645 12.905 1.00 98.12 216 ARG A C 1
ATOM 1691 O O . ARG A 1 216 ? -8.242 -10.378 12.776 1.00 98.12 216 ARG A O 1
ATOM 1698 N N . LEU A 1 217 ? -6.304 -10.239 13.932 1.00 98.69 217 LEU A N 1
ATOM 1699 C CA . LEU A 1 217 ? -6.762 -9.368 15.007 1.00 98.69 217 LEU A CA 1
ATOM 1700 C C . LEU A 1 217 ? -6.020 -8.034 14.948 1.00 98.69 217 LEU A C 1
ATOM 1702 O O . LEU A 1 217 ? -4.944 -7.920 14.365 1.00 98.69 217 LEU A O 1
ATOM 1706 N N . MET A 1 218 ? -6.606 -7.014 15.556 1.00 98.56 218 MET A N 1
ATOM 1707 C CA . MET A 1 218 ? -5.984 -5.709 15.723 1.00 98.56 218 MET A CA 1
ATOM 1708 C C . MET A 1 218 ? -6.311 -5.179 17.112 1.00 98.56 218 MET A C 1
ATOM 1710 O O . MET A 1 218 ? -7.440 -5.336 17.575 1.00 98.56 218 MET A O 1
ATOM 1714 N N . GLU A 1 219 ? -5.365 -4.525 17.769 1.00 98.69 219 GLU A N 1
ATOM 1715 C CA . GLU A 1 219 ? -5.620 -3.853 19.042 1.00 98.69 219 GLU A CA 1
ATOM 1716 C C . GLU A 1 219 ? -4.755 -2.612 19.218 1.00 98.69 219 GLU A C 1
ATOM 1718 O O . GLU A 1 219 ? -3.687 -2.492 18.623 1.00 98.69 219 GLU A O 1
ATOM 1723 N N . GLY A 1 220 ? -5.239 -1.667 20.012 1.00 98.62 220 GLY A N 1
ATOM 1724 C CA . GLY A 1 220 ? -4.557 -0.406 20.255 1.00 98.62 220 GLY A CA 1
ATOM 1725 C C . GLY A 1 220 ? -5.452 0.574 20.991 1.00 98.62 220 GLY A C 1
ATOM 1726 O O . GLY A 1 220 ? -6.439 0.179 21.614 1.00 98.62 220 GLY A O 1
ATOM 1727 N N . SER A 1 221 ? -5.125 1.856 20.918 1.00 98.62 221 SER A N 1
ATOM 1728 C CA . SER A 1 221 ? -5.890 2.908 21.585 1.00 98.62 221 SER A CA 1
ATOM 1729 C C . SER A 1 221 ? -5.769 4.238 20.862 1.00 98.62 221 SER A C 1
ATOM 1731 O O . SER A 1 221 ? -4.963 4.395 19.940 1.00 98.62 221 SER A O 1
ATOM 1733 N N . ALA A 1 222 ? -6.565 5.216 21.290 1.00 98.50 222 ALA A N 1
ATOM 1734 C CA . ALA A 1 222 ? -6.274 6.596 20.946 1.00 98.50 222 ALA A CA 1
ATOM 1735 C C . ALA A 1 222 ? -4.873 6.966 21.468 1.00 98.50 222 ALA A C 1
ATOM 1737 O O . ALA A 1 222 ? -4.416 6.499 22.519 1.00 98.50 222 ALA A O 1
ATOM 1738 N N . LYS A 1 223 ? -4.157 7.765 20.680 1.00 98.38 223 LYS A N 1
ATOM 1739 C CA . LYS A 1 223 ? -2.768 8.128 20.937 1.00 98.38 223 LYS A CA 1
ATOM 1740 C C . LYS A 1 223 ? -2.656 8.893 22.255 1.00 98.38 223 LYS A C 1
ATOM 1742 O O . LYS A 1 223 ? -3.202 9.983 22.381 1.00 98.38 223 LYS A O 1
ATOM 1747 N N . GLY A 1 224 ? -1.903 8.335 23.201 1.00 98.19 224 GLY A N 1
ATOM 1748 C CA . GLY A 1 224 ? -1.721 8.908 24.540 1.00 98.19 224 GLY A CA 1
ATOM 1749 C C . GLY A 1 224 ? -2.855 8.618 25.530 1.00 98.19 224 GLY A C 1
ATOM 1750 O O . GLY A 1 224 ? -2.745 9.029 26.679 1.00 98.19 224 GLY A O 1
ATOM 1751 N N . GLU A 1 225 ? -3.891 7.884 25.117 1.00 98.19 225 GLU A N 1
ATOM 1752 C CA . GLU A 1 225 ? -5.077 7.552 25.920 1.00 98.19 225 GLU A CA 1
ATOM 1753 C C . GLU A 1 225 ? -5.303 6.023 25.917 1.00 98.19 225 GLU A C 1
ATOM 1755 O O . GLU A 1 225 ? -6.180 5.521 25.205 1.00 98.19 225 GLU A O 1
ATOM 1760 N N . PRO A 1 226 ? -4.494 5.233 26.651 1.00 97.81 226 PRO A N 1
ATOM 1761 C CA . PRO A 1 226 ? -4.580 3.767 26.645 1.00 97.81 226 PRO A CA 1
ATOM 1762 C C . PRO A 1 226 ? -5.945 3.219 27.100 1.00 97.81 226 PRO A C 1
ATOM 1764 O O . PRO A 1 226 ? -6.355 2.136 26.685 1.00 97.81 226 PRO A O 1
ATOM 1767 N N . GLU A 1 227 ? -6.676 3.964 27.925 1.00 97.44 227 GLU A N 1
ATOM 1768 C CA . GLU A 1 227 ? -8.041 3.654 28.352 1.00 97.44 227 GLU A CA 1
ATOM 1769 C C . GLU A 1 227 ? -9.074 3.772 27.219 1.00 97.44 227 GLU A C 1
ATOM 1771 O O . GLU A 1 227 ? -10.114 3.111 27.260 1.00 97.44 227 GLU A O 1
ATOM 1776 N N . ASN A 1 228 ? -8.776 4.549 26.175 1.00 97.69 228 ASN A N 1
ATOM 1777 C CA . ASN A 1 228 ? -9.594 4.693 24.974 1.00 97.69 228 ASN A CA 1
ATOM 1778 C C . ASN A 1 228 ? -9.187 3.644 23.928 1.00 97.69 228 ASN A C 1
ATOM 1780 O O . ASN A 1 228 ? -8.776 3.943 22.803 1.00 97.69 228 ASN A O 1
ATOM 1784 N N . TRP A 1 229 ? -9.270 2.379 24.335 1.00 98.25 229 TRP A N 1
ATOM 1785 C CA . TRP A 1 229 ? -8.827 1.235 23.548 1.00 98.25 229 TRP A CA 1
ATOM 1786 C C . TRP A 1 229 ? -9.768 0.915 22.379 1.00 98.25 229 TRP A C 1
ATOM 1788 O O . TRP A 1 229 ? -10.970 1.200 22.401 1.00 98.25 229 TRP A O 1
ATOM 1798 N N . ARG A 1 230 ? -9.223 0.261 21.355 1.00 98.25 230 ARG A N 1
ATOM 1799 C CA . ARG A 1 230 ? -9.959 -0.374 20.259 1.00 98.25 230 ARG A CA 1
ATOM 1800 C C . ARG A 1 230 ? -9.417 -1.777 20.030 1.00 98.25 230 ARG A C 1
ATOM 1802 O O . ARG A 1 230 ? -8.221 -2.023 20.168 1.00 98.25 230 ARG A O 1
ATOM 1809 N N . LYS A 1 231 ? -10.307 -2.687 19.651 1.00 98.62 231 LYS A N 1
ATOM 1810 C CA . LYS A 1 231 ? -9.958 -4.006 19.110 1.00 98.62 231 LYS A CA 1
ATOM 1811 C C . LYS A 1 231 ? -10.614 -4.174 17.754 1.00 98.62 231 LYS A C 1
ATOM 1813 O O . LYS A 1 231 ? -11.622 -3.529 17.494 1.00 98.62 231 LYS A O 1
ATOM 1818 N N . ALA A 1 232 ? -10.088 -5.034 16.900 1.00 98.69 232 ALA A N 1
ATOM 1819 C CA . ALA A 1 232 ? -10.755 -5.394 15.664 1.00 98.69 232 ALA A CA 1
ATOM 1820 C C . ALA A 1 232 ? -10.510 -6.844 15.274 1.00 98.69 232 ALA A C 1
ATOM 1822 O O . ALA A 1 232 ? -9.455 -7.407 15.561 1.00 98.69 232 ALA A O 1
ATOM 1823 N N . ARG A 1 233 ? -11.484 -7.420 14.570 1.00 98.69 233 ARG A N 1
ATOM 1824 C CA . ARG A 1 233 ? -11.351 -8.702 13.870 1.00 98.69 233 ARG A CA 1
ATOM 1825 C C . ARG A 1 233 ? -11.565 -8.487 12.379 1.00 98.69 233 ARG A C 1
ATOM 1827 O O . ARG A 1 233 ? -12.452 -7.725 11.998 1.00 98.69 233 ARG A O 1
ATOM 1834 N N . PHE A 1 234 ? -10.776 -9.149 11.550 1.00 98.62 234 PHE A N 1
ATOM 1835 C CA . PHE A 1 234 ? -10.951 -9.116 10.100 1.00 98.62 234 PHE A CA 1
ATOM 1836 C C . PHE A 1 234 ? -12.307 -9.714 9.695 1.00 98.62 234 PHE A C 1
ATOM 1838 O O . PHE A 1 234 ? -12.687 -10.771 10.204 1.00 98.62 234 PHE A O 1
ATOM 1845 N N . THR A 1 235 ? -13.020 -9.066 8.773 1.00 98.56 235 THR A N 1
ATOM 1846 C CA . THR A 1 235 ? -14.307 -9.557 8.243 1.00 98.56 235 THR A CA 1
ATOM 1847 C C . THR A 1 235 ? -14.232 -9.957 6.776 1.00 98.56 235 THR A C 1
ATOM 1849 O O . THR A 1 235 ? -14.951 -10.868 6.371 1.00 98.56 235 THR A O 1
ATOM 1852 N N . GLY A 1 236 ? -13.339 -9.357 5.986 1.00 97.81 236 GLY A N 1
ATOM 1853 C CA . GLY A 1 236 ? -13.196 -9.716 4.578 1.00 97.81 236 GLY A CA 1
ATOM 1854 C C . GLY A 1 236 ? -12.225 -8.836 3.801 1.00 97.81 236 GLY A C 1
ATOM 1855 O O . GLY A 1 236 ? -11.805 -7.773 4.256 1.00 97.81 236 GLY A O 1
ATOM 1856 N N . ASN A 1 237 ? -11.875 -9.290 2.598 1.00 97.44 237 ASN A N 1
ATOM 1857 C CA . ASN A 1 237 ? -11.204 -8.456 1.605 1.00 97.44 237 ASN A CA 1
ATOM 1858 C C . ASN A 1 237 ? -12.246 -7.580 0.906 1.00 97.44 237 ASN A C 1
ATOM 1860 O O . ASN A 1 237 ? -13.377 -8.016 0.682 1.00 97.44 237 ASN A O 1
ATOM 1864 N N . LEU A 1 238 ? -11.864 -6.362 0.524 1.00 95.19 238 LEU A N 1
ATOM 1865 C CA . LEU A 1 238 ? -12.712 -5.575 -0.363 1.00 95.19 238 LEU A CA 1
ATOM 1866 C C . LEU A 1 238 ? -12.717 -6.211 -1.757 1.00 95.19 238 LEU A C 1
ATOM 1868 O O . LEU A 1 238 ? -11.650 -6.613 -2.231 1.00 95.19 238 LEU A O 1
ATOM 1872 N N . PRO A 1 239 ? -13.877 -6.272 -2.436 1.00 89.19 239 PRO A N 1
ATOM 1873 C CA . PRO A 1 239 ? -13.943 -6.816 -3.780 1.00 89.19 239 PRO A CA 1
ATOM 1874 C C . PRO A 1 239 ? -13.051 -5.990 -4.701 1.00 89.19 239 PRO A C 1
ATOM 1876 O O . PRO A 1 239 ? -13.143 -4.758 -4.759 1.00 89.19 239 PRO A O 1
ATOM 1879 N N . PHE A 1 240 ? -12.181 -6.678 -5.429 1.00 79.50 240 PHE A N 1
ATOM 1880 C CA . PHE A 1 240 ? -11.386 -6.038 -6.451 1.00 79.50 240 PHE A CA 1
ATOM 1881 C C . PHE A 1 240 ? -12.286 -5.669 -7.636 1.00 79.50 240 PHE A C 1
ATOM 1883 O O . PHE A 1 240 ? -12.893 -6.533 -8.259 1.00 79.50 240 PHE A O 1
ATOM 1890 N N . THR A 1 241 ? -12.406 -4.375 -7.931 1.00 70.44 241 THR A N 1
ATOM 1891 C CA . THR A 1 241 ? -13.243 -3.873 -9.035 1.00 70.44 241 THR A CA 1
ATOM 1892 C C . THR A 1 241 ? -12.458 -3.617 -10.323 1.00 70.44 241 THR A C 1
ATOM 1894 O O . THR A 1 241 ? -13.025 -3.113 -11.289 1.00 70.44 241 THR A O 1
ATOM 1897 N N . GLY A 1 242 ? -11.156 -3.922 -10.349 1.00 66.38 242 GLY A N 1
ATOM 1898 C CA . GLY A 1 242 ? -10.323 -3.793 -11.544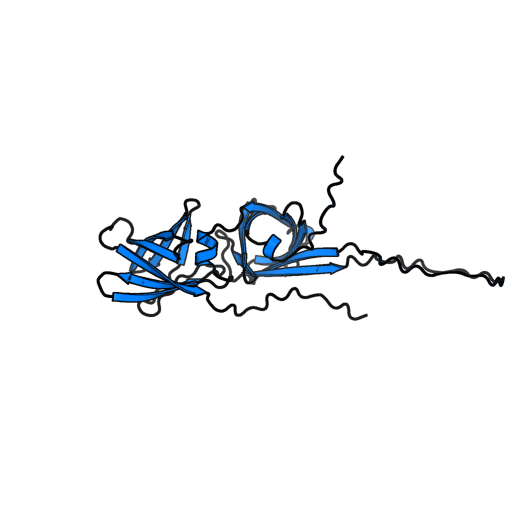 1.00 66.38 242 GLY A CA 1
ATOM 1899 C C . GLY A 1 242 ? -10.175 -5.110 -12.307 1.00 66.38 242 GLY A C 1
ATOM 1900 O O . GLY A 1 242 ? -10.500 -6.180 -11.805 1.00 66.38 242 GLY A O 1
ATOM 1901 N N . GLN A 1 243 ? -9.649 -5.031 -13.525 1.00 56.19 243 GLN A N 1
ATOM 1902 C CA . GLN A 1 243 ? -9.223 -6.183 -14.317 1.00 56.19 243 GLN A CA 1
ATOM 1903 C C . GLN A 1 243 ? -7.717 -6.373 -14.071 1.00 56.19 243 GLN A C 1
ATOM 1905 O O . GLN A 1 243 ? -6.942 -5.455 -14.327 1.00 56.19 243 GLN A O 1
ATOM 1910 N N . THR A 1 244 ? -7.297 -7.506 -13.502 1.00 55.06 244 THR A N 1
ATOM 1911 C CA . THR A 1 244 ? -5.869 -7.855 -13.303 1.00 55.06 244 THR A CA 1
ATOM 1912 C C . THR A 1 244 ? -5.337 -8.803 -14.365 1.00 55.06 244 THR A C 1
ATOM 1914 O O . THR A 1 244 ? -4.204 -9.264 -14.243 1.00 55.06 244 THR A O 1
ATOM 1917 N N . ASP A 1 245 ? -6.136 -9.120 -15.383 1.00 57.47 245 ASP A N 1
ATOM 1918 C CA . ASP A 1 245 ? -5.704 -10.049 -16.414 1.00 57.47 245 ASP A CA 1
ATOM 1919 C C . ASP A 1 245 ? -4.457 -9.488 -17.096 1.00 57.47 245 ASP A C 1
ATOM 1921 O O . ASP A 1 245 ? -4.428 -8.332 -17.530 1.00 57.47 245 ASP A O 1
ATOM 1925 N N . ILE A 1 246 ? -3.408 -10.313 -17.152 1.00 59.91 246 ILE A N 1
ATOM 1926 C CA . ILE A 1 246 ? -2.267 -10.076 -18.028 1.00 59.91 246 ILE A CA 1
ATOM 1927 C C . ILE A 1 246 ? -2.873 -9.921 -19.416 1.00 59.91 246 ILE A C 1
ATOM 1929 O O . ILE A 1 246 ? -3.385 -10.882 -19.988 1.00 59.91 246 ILE A O 1
ATOM 1933 N N . VAL A 1 247 ? -2.872 -8.695 -19.933 1.00 65.69 247 VAL A N 1
ATOM 1934 C CA . VAL A 1 247 ? -3.331 -8.446 -21.291 1.00 65.69 247 VAL A CA 1
ATOM 1935 C C . VAL A 1 247 ? -2.251 -9.013 -22.198 1.00 65.69 247 VAL A C 1
ATOM 1937 O O . VAL A 1 247 ? -1.263 -8.342 -22.493 1.00 65.69 247 VAL A O 1
ATOM 1940 N N . GLU A 1 248 ? -2.404 -10.275 -22.599 1.00 65.44 248 GLU A N 1
ATOM 1941 C CA . GLU A 1 248 ? -1.664 -10.805 -23.735 1.00 65.44 248 GLU A CA 1
ATOM 1942 C C . GLU A 1 248 ? -2.066 -9.955 -24.940 1.00 65.44 248 GLU A C 1
ATOM 1944 O O . GLU A 1 248 ? -3.214 -9.973 -25.391 1.00 65.44 248 GLU A O 1
ATOM 1949 N N . CYS A 1 249 ? -1.142 -9.122 -25.420 1.00 51.28 249 CYS A N 1
ATOM 1950 C CA . CYS A 1 249 ? -1.364 -8.358 -26.633 1.00 51.28 249 CYS A CA 1
ATOM 1951 C C . CYS A 1 249 ? -1.431 -9.348 -27.801 1.00 51.28 249 CYS A C 1
ATOM 1953 O O . CYS A 1 249 ? -0.402 -9.736 -28.344 1.00 51.28 249 CYS A O 1
ATOM 1955 N N . ALA A 1 250 ? -2.638 -9.766 -28.186 1.00 50.22 250 ALA A N 1
ATOM 1956 C CA . ALA A 1 250 ? -2.844 -10.487 -29.430 1.00 50.22 250 ALA A CA 1
ATOM 1957 C C . ALA A 1 250 ? -2.424 -9.561 -30.579 1.00 50.22 250 ALA A C 1
ATOM 1959 O O . ALA A 1 250 ? -3.101 -8.577 -30.889 1.00 50.22 250 ALA A O 1
ATOM 1960 N N . HIS A 1 251 ? -1.267 -9.839 -31.176 1.00 46.50 251 HIS A N 1
ATOM 1961 C CA . HIS A 1 251 ? -0.851 -9.192 -32.407 1.00 46.50 251 HIS A CA 1
ATOM 1962 C C . HIS A 1 251 ? -1.877 -9.555 -33.487 1.00 46.50 251 HIS A C 1
ATOM 1964 O O . HIS A 1 251 ? -1.930 -10.691 -33.955 1.00 46.50 251 HIS A O 1
ATOM 1970 N N . HIS A 1 252 ? -2.732 -8.601 -33.856 1.00 42.16 252 HIS A N 1
ATOM 1971 C CA . HIS A 1 252 ? -3.486 -8.699 -35.097 1.00 42.16 252 HIS A CA 1
ATOM 1972 C C . HIS A 1 252 ? -2.469 -8.621 -36.241 1.00 42.16 252 HIS A C 1
ATOM 1974 O O . HIS A 1 252 ? -1.845 -7.578 -36.440 1.00 42.16 252 HIS A O 1
ATOM 1980 N N . HIS A 1 253 ? -2.253 -9.769 -36.884 1.00 37.19 253 HIS A N 1
ATOM 1981 C CA . HIS A 1 253 ? -1.435 -9.944 -38.084 1.00 37.19 253 HIS A CA 1
ATOM 1982 C C . HIS A 1 253 ? -1.954 -9.118 -39.263 1.00 37.19 253 HIS A C 1
ATOM 1984 O O . HIS A 1 253 ? -3.195 -8.991 -39.392 1.00 37.19 253 HIS A O 1
#

Secondary structure (DSSP, 8-state):
------------GGGG-EEEEEEETTEEEEEEEEGGGEEE-TTS--S-EEEEEEEE---------------------------------EEEEEEEE-HHHH-EEEEEEETTTTEEEEEEEE-SSS-GGG-EEEEEEEEPPPHHHHHHHTTTTEEEEEEEETTEEEEEEEE-STT-EEE-SSS---EEEEE-TT-EEEEE-GGG-EEEEEEETTTTEEEEEETTEEEEEEEEEEEEEPPP-S-----------

Radius of gyration: 25.27 Å; chains: 1; bounding box: 50×53×92 Å

Foldseek 3Di:
DDPPPPPPPPDDLLLLAAKWFKDAPVGTAIWGQFFLQAIAGPVQFDQKGKAKAKDFPPPPPPPPPPDDDDDDDDDDDDDDDPPPPPPGDIWIWMWMARDPVLAIWIWTADSVQRKTKTWGPDDPDDDRVRGIMIIGGDDHQDLLNCLQCPNNQGFKKWKDFPVGIFIWTQGNGRFRFIDGPVLGDRKHWDADPVGWIWIDRDPVAIWTKHADSVQQKIKTAHVPCRNRIMIIHTDTHDDSPDDRDRPHPPPPD

pLDDT: mean 85.58, std 18.5, range [35.03, 98.75]

Sequence (253 aa):
MASCTHASCSPTSENVFGWYDFAWSGGSFEVCFRPGGHFFAPKFQAASKWQMVVQDVGGHGHNEGNGHAHEGHAHEGHAHDGHAHGHGNKKCIVRIDWGAKFGQYELEFDPATKAMKGMCTSTPNASMEKDWRTAAFKRPISPVEAALFGEGAGSEWMFQWSGGEFPVIFKGDGYNHFQCHQFPAHAHWSLAEDGLLTIFWEKFGTYEMRVDPVNRLMEGSAKGEPENWRKARFTGNLPFTGQTDIVECAHHH